Protein AF-K1ZZ82-F1 (afdb_monomer)

Solvent-accessible surface area (backbone atoms only — not comparable to full-atom values): 10322 Å² total; per-residue (Å²): 110,66,44,76,37,43,78,57,36,86,79,33,36,39,32,37,41,38,33,37,40,53,93,48,41,56,7,34,33,42,36,34,11,74,54,94,54,94,65,45,78,88,56,30,49,35,37,38,35,40,27,42,30,85,57,74,97,53,45,61,20,31,42,37,38,41,35,35,74,96,82,41,74,41,78,44,81,40,50,50,74,42,54,70,55,44,80,23,51,38,37,39,35,42,27,67,28,27,41,35,40,36,31,67,88,55,48,75,51,73,47,64,84,29,67,67,42,41,63,74,33,40,28,30,74,49,77,45,59,31,43,76,44,92,92,43,84,56,36,57,38,82,76,48,78,48,62,48,74,56,78,64,90,85,56,49,74,74,59,50,59,72,69,52,56,82,92,75,63,54,70,66,64,50,53,55,54,52,59,56,56,63,60,66,78,74,116

Sequence (187 aa):
PVAVLDERIDKTPYRLTLRFDPALTDGLEVMLSNQKVADMWKGSEVVLSLVRQSGGREAGSYVLTLTKDYYAYWVRTISAQDMARWDGTMLLDLAPDTLTITMPDVVTHRGTSFVGIAKEAAFHMVVQSLSDTKYGAARMALRQVDGEWIMPRMMSARERMVLIDSADFDAEDYLDLLGTGLSEDIQ

Secondary structure (DSSP, 8-state):
--EE--GGGGTSPEEEEEEE-GGG-SEEEEEEESS--S-GGGGEEEEEEEEE--SSTTTT-EEEEEEETTTEEEEEEE-HHHHTT--SEEEEEEETEEEEEEETTTEEEEEEEETTSSTT-EEEEEEEE--SSTT------EEEEEEEE---TT--HHHHHTTS-GGG--HHHHHHHHHHHHHHTT-

pLDDT: mean 88.93, std 13.07, range [40.41, 98.69]

Nearest PDB structures (foldseek):
  3ap7-assembly1_A  TM=6.367E-01  e=3.531E-03  Homo sapiens
  4bme-assembly2_B  TM=5.809E-01  e=2.266E-03  Homo sapiens
  2yxs-assembly1_A  TM=5.674E-01  e=2.266E-03  Homo sapiens
  3vko-assembly1_A  TM=5.461E-01  e=2.266E-03  Homo sapiens
  7bvf-assembly1_A  TM=2.149E-01  e=2.132E-01  Mycobacterium tuberculosis H37Rv

Radius of gyration: 19.49 Å; Cα contacts (8 Å, |Δi|>4): 393; chains: 1; bounding box: 38×30×69 Å

Foldseek 3Di:
DQDFFAPCLAPFWKKKKWFWDLVFFQKKKKFKFLDDDPPSVVGTLKIWMWHAACDDPLHRWIKIWIDGPPPFIDIDIWHNVQSVPFRRIWMWTQHAQKTWIDRPSTDIDMTGRSNLSDHRRDIDMDMDFDYPDDVDDTGIGIDDIHIATDDDPPQDPLRVLVRDPPVPRDPVVVVVSVVVVVVVVVD

Structure (mmCIF, N/CA/C/O backbone):
data_AF-K1ZZ82-F1
#
_entry.id   AF-K1ZZ82-F1
#
loop_
_atom_site.group_PDB
_atom_site.id
_atom_site.type_symbol
_atom_site.label_atom_id
_atom_site.label_alt_id
_atom_site.label_comp_id
_atom_site.label_asym_id
_atom_site.label_entity_id
_atom_site.label_seq_id
_atom_site.pdbx_PDB_ins_code
_atom_site.Cartn_x
_atom_site.Cartn_y
_atom_site.Cartn_z
_atom_site.occupancy
_atom_site.B_iso_or_equiv
_atom_site.auth_seq_id
_atom_site.auth_comp_id
_atom_site.auth_asym_id
_atom_site.auth_atom_id
_atom_site.pdbx_PDB_model_num
ATOM 1 N N . PRO A 1 1 ? -13.224 -9.532 1.951 1.00 89.75 1 PRO A N 1
ATOM 2 C CA . PRO A 1 1 ? -12.553 -8.214 2.067 1.00 89.75 1 PRO A CA 1
ATOM 3 C C . PRO A 1 1 ? -11.157 -8.460 2.644 1.00 89.75 1 PRO A C 1
ATOM 5 O O . PRO A 1 1 ? -10.994 -9.473 3.317 1.00 89.75 1 PRO A O 1
ATOM 8 N N . VAL A 1 2 ? -10.172 -7.616 2.343 1.00 95.75 2 VAL A N 1
ATOM 9 C CA . VAL A 1 2 ? -8.829 -7.697 2.948 1.00 95.75 2 VAL A CA 1
ATOM 10 C C . VAL A 1 2 ? -8.714 -6.861 4.222 1.00 95.75 2 VAL A C 1
ATOM 12 O O . VAL A 1 2 ? -7.843 -7.124 5.033 1.00 95.75 2 VAL A O 1
ATOM 15 N N . ALA A 1 3 ? -9.609 -5.887 4.403 1.00 96.69 3 ALA A N 1
ATOM 16 C CA . ALA A 1 3 ? -9.764 -5.121 5.632 1.00 96.69 3 ALA A CA 1
ATOM 17 C C . ALA A 1 3 ? -11.254 -4.864 5.873 1.00 96.69 3 ALA A C 1
ATOM 19 O O . ALA A 1 3 ? -11.992 -4.572 4.926 1.00 96.69 3 ALA A O 1
ATOM 20 N N . VAL A 1 4 ? -11.689 -4.974 7.123 1.00 96.50 4 VAL A N 1
ATOM 21 C CA . VAL A 1 4 ? -13.022 -4.565 7.577 1.00 96.50 4 VAL A CA 1
ATOM 22 C C . VAL A 1 4 ? -12.799 -3.625 8.748 1.00 96.50 4 VAL A C 1
ATOM 24 O O . VAL A 1 4 ? -12.235 -4.030 9.760 1.00 96.50 4 VAL A O 1
ATOM 27 N N . LEU A 1 5 ? -13.161 -2.361 8.562 1.00 96.00 5 LEU A N 1
ATOM 28 C CA . LEU A 1 5 ? -12.933 -1.307 9.537 1.00 96.00 5 LEU A CA 1
ATOM 29 C C . LEU A 1 5 ? -14.188 -1.130 10.390 1.00 96.00 5 LEU A C 1
ATOM 31 O O . LEU A 1 5 ? -15.297 -1.050 9.866 1.00 96.00 5 LEU A O 1
ATOM 35 N N . ASP A 1 6 ? -14.011 -1.027 11.698 1.00 94.25 6 ASP A N 1
ATOM 36 C CA . ASP A 1 6 ? -15.065 -0.730 12.669 1.00 94.25 6 ASP A CA 1
ATOM 37 C C . ASP A 1 6 ? -14.666 0.495 13.508 1.00 94.25 6 ASP A C 1
ATOM 39 O O . ASP A 1 6 ? -13.738 1.222 13.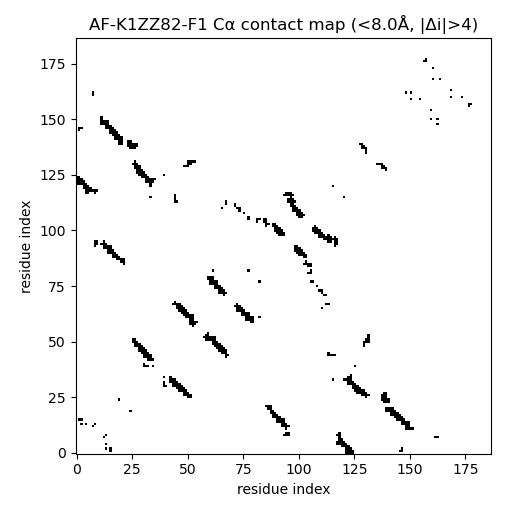143 1.00 94.25 6 ASP A O 1
ATOM 43 N N . GLU A 1 7 ? -15.359 0.756 14.619 1.00 92.75 7 GLU A N 1
ATOM 44 C CA . GLU A 1 7 ? -15.053 1.876 15.521 1.00 92.75 7 GLU A CA 1
ATOM 45 C C . GLU A 1 7 ? -13.601 1.931 16.031 1.00 92.75 7 GLU A C 1
ATOM 47 O O . GLU A 1 7 ? -13.153 2.992 16.477 1.00 92.75 7 GLU A O 1
ATOM 52 N N . ARG A 1 8 ? -12.827 0.838 15.957 1.00 92.00 8 ARG A N 1
ATOM 53 C CA . ARG A 1 8 ? -11.412 0.830 16.361 1.00 92.00 8 ARG A CA 1
ATOM 54 C C . ARG A 1 8 ? -10.564 1.767 15.503 1.00 92.00 8 ARG A C 1
ATOM 56 O O . ARG A 1 8 ? -9.580 2.308 16.016 1.00 92.00 8 ARG A O 1
ATOM 63 N N . ILE A 1 9 ? -10.974 2.035 14.258 1.00 94.56 9 ILE A N 1
ATOM 64 C CA . ILE A 1 9 ? -10.250 2.912 13.323 1.00 94.56 9 ILE A CA 1
ATOM 65 C C . ILE A 1 9 ? -10.064 4.335 13.855 1.00 94.56 9 ILE A C 1
ATOM 67 O O . ILE A 1 9 ? -9.051 4.970 13.572 1.00 94.56 9 ILE A O 1
ATOM 71 N N . ASP A 1 10 ? -10.990 4.820 14.685 1.00 91.44 10 ASP A N 1
ATOM 72 C CA . ASP A 1 10 ? -10.916 6.161 15.274 1.00 91.44 10 ASP A CA 1
ATOM 73 C C . ASP A 1 10 ? -9.788 6.286 16.313 1.00 91.44 10 ASP A C 1
ATOM 75 O O . ASP A 1 10 ? -9.372 7.391 16.664 1.00 91.44 10 ASP A O 1
ATOM 79 N N . LYS A 1 11 ? -9.282 5.155 16.820 1.00 90.38 11 LYS A N 1
ATOM 80 C CA . LYS A 1 11 ? -8.261 5.098 17.876 1.00 90.38 11 LYS A CA 1
ATOM 81 C C . LYS A 1 11 ? -6.937 4.536 17.392 1.00 90.38 11 LYS A C 1
ATOM 83 O O . LYS A 1 11 ? -5.889 4.931 17.903 1.00 90.38 11 LYS A O 1
ATOM 88 N N . THR A 1 12 ? -6.972 3.590 16.461 1.00 93.00 12 THR A N 1
ATOM 89 C CA . THR A 1 12 ? -5.770 2.926 15.976 1.00 93.00 12 THR A CA 1
ATOM 90 C C . THR A 1 12 ? -5.871 2.582 14.493 1.00 93.00 12 THR A C 1
ATOM 92 O O . THR A 1 12 ? -6.954 2.236 14.023 1.00 93.00 12 THR A O 1
ATOM 95 N N . PRO A 1 13 ? -4.767 2.654 13.732 1.00 96.06 13 PRO A N 1
ATOM 96 C CA . PRO A 1 13 ? -4.786 2.247 12.339 1.00 96.06 13 PRO A CA 1
ATOM 97 C C . PRO A 1 13 ? -5.009 0.739 12.173 1.00 96.06 13 PRO A C 1
ATOM 99 O O . PRO A 1 13 ? -4.552 -0.074 12.984 1.00 96.06 13 PRO A O 1
ATOM 102 N N . TYR A 1 14 ? -5.626 0.373 11.054 1.00 97.31 14 TYR A N 1
ATOM 103 C CA . TYR A 1 14 ? -5.595 -0.988 10.527 1.00 97.31 14 TYR A CA 1
ATOM 104 C C . TYR A 1 14 ? -4.417 -1.121 9.563 1.00 97.31 14 TYR A C 1
ATOM 106 O O . TYR A 1 14 ? -4.287 -0.330 8.628 1.00 97.31 14 TYR A O 1
ATOM 114 N N . ARG A 1 15 ? -3.554 -2.112 9.765 1.00 98.38 15 ARG A N 1
ATOM 115 C CA . ARG A 1 15 ? -2.382 -2.364 8.929 1.00 98.38 15 ARG A CA 1
ATOM 116 C C . ARG A 1 15 ? -2.65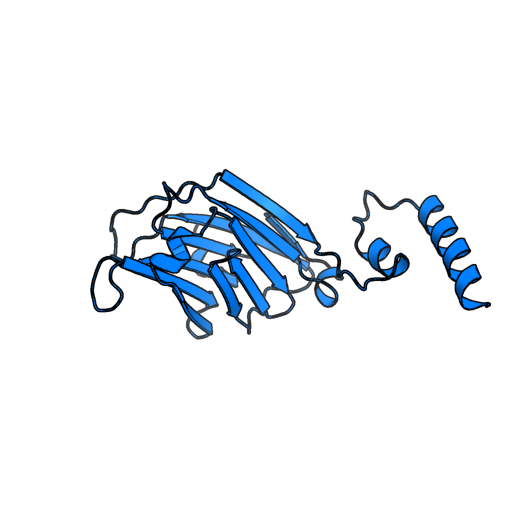8 -3.483 7.944 1.00 98.38 15 ARG A C 1
ATOM 118 O O . ARG A 1 15 ? -2.960 -4.601 8.344 1.00 98.38 15 ARG A O 1
ATOM 125 N N . LEU A 1 16 ? -2.452 -3.199 6.664 1.00 98.50 16 LEU A N 1
ATOM 126 C CA . LEU A 1 16 ? -2.258 -4.220 5.641 1.00 98.50 16 LEU A CA 1
ATOM 127 C C . LEU A 1 16 ? -0.760 -4.418 5.409 1.00 98.50 16 LEU A C 1
ATOM 129 O O . LEU A 1 16 ? -0.050 -3.475 5.062 1.00 98.50 16 LEU A O 1
ATOM 133 N N . THR A 1 17 ? -0.283 -5.646 5.567 1.00 98.69 17 THR A N 1
ATOM 134 C CA . THR A 1 17 ? 1.098 -6.031 5.265 1.00 98.69 17 THR A CA 1
ATOM 135 C C . THR A 1 17 ? 1.114 -6.794 3.949 1.00 98.69 17 THR A C 1
ATOM 137 O O . THR A 1 17 ? 0.568 -7.891 3.860 1.00 98.69 17 THR A O 1
ATOM 140 N N . LEU A 1 18 ? 1.753 -6.237 2.920 1.00 98.69 18 LEU A N 1
ATOM 141 C CA . LEU A 1 18 ? 2.032 -6.953 1.675 1.00 98.69 18 LEU A CA 1
ATOM 142 C C . LEU A 1 18 ? 3.499 -7.365 1.641 1.00 98.69 18 LEU A C 1
ATOM 144 O O . LEU A 1 18 ? 4.387 -6.559 1.929 1.00 98.69 18 LEU A O 1
ATOM 148 N N . ARG A 1 19 ? 3.754 -8.608 1.235 1.00 98.62 19 ARG A N 1
ATOM 149 C CA . ARG A 1 19 ? 5.110 -9.119 1.009 1.00 98.62 19 ARG A CA 1
ATOM 150 C C . ARG A 1 19 ? 5.289 -9.485 -0.451 1.00 98.62 19 ARG A C 1
ATOM 152 O O . ARG A 1 19 ? 4.598 -10.368 -0.962 1.00 98.62 19 ARG A O 1
ATOM 159 N N . PHE A 1 20 ? 6.237 -8.834 -1.100 1.00 98.56 20 PHE A N 1
ATOM 160 C CA . PHE A 1 20 ? 6.648 -9.088 -2.472 1.00 98.56 20 PHE A CA 1
ATOM 161 C C . PHE A 1 20 ? 8.000 -9.798 -2.508 1.00 98.56 20 PHE A C 1
ATOM 163 O O . PHE A 1 20 ? 8.754 -9.790 -1.540 1.00 98.56 20 PHE A O 1
ATOM 170 N N . ASP A 1 21 ? 8.319 -10.407 -3.642 1.00 98.25 21 ASP A N 1
ATOM 171 C CA . ASP A 1 21 ? 9.684 -10.812 -3.959 1.00 98.25 21 ASP A CA 1
ATOM 172 C C . ASP A 1 21 ? 10.409 -9.629 -4.627 1.00 98.25 21 ASP A C 1
ATOM 174 O O . ASP A 1 21 ? 10.070 -9.283 -5.770 1.00 98.25 21 ASP A O 1
ATOM 178 N N . PRO A 1 22 ? 11.382 -8.988 -3.953 1.00 96.81 22 PRO A N 1
ATOM 179 C CA . PRO A 1 22 ? 12.045 -7.799 -4.481 1.00 96.81 22 PRO A CA 1
ATOM 180 C C . PRO A 1 22 ? 12.883 -8.097 -5.733 1.00 96.81 22 PRO A C 1
ATOM 182 O O . PRO A 1 22 ? 13.094 -7.207 -6.553 1.00 96.81 22 PRO A O 1
ATOM 185 N N . ALA A 1 23 ? 13.325 -9.344 -5.944 1.00 96.19 23 ALA A N 1
ATOM 186 C CA . ALA A 1 23 ? 14.086 -9.722 -7.137 1.00 96.19 23 ALA A CA 1
ATOM 187 C C . ALA A 1 23 ? 13.197 -9.892 -8.383 1.00 96.19 23 ALA A C 1
ATOM 189 O O . ALA A 1 23 ? 13.686 -9.838 -9.516 1.00 96.19 23 ALA A O 1
ATOM 190 N N . LEU A 1 24 ? 11.892 -10.099 -8.183 1.00 96.62 24 LEU A N 1
ATOM 191 C CA . LEU A 1 24 ? 10.906 -10.352 -9.237 1.00 96.62 24 LEU A CA 1
ATOM 192 C C . LEU A 1 24 ? 9.856 -9.239 -9.359 1.00 96.62 24 LEU A C 1
ATOM 194 O O . LEU A 1 24 ? 8.853 -9.430 -10.047 1.00 96.62 24 LEU A O 1
ATOM 198 N N . THR A 1 25 ? 10.084 -8.092 -8.717 1.00 96.69 25 THR A N 1
ATOM 199 C CA . THR A 1 25 ? 9.144 -6.968 -8.707 1.00 96.69 25 THR A CA 1
ATOM 200 C C . THR A 1 25 ? 9.838 -5.686 -9.157 1.00 96.69 25 THR A C 1
ATOM 202 O O . THR A 1 25 ? 10.697 -5.163 -8.456 1.00 96.69 25 THR A O 1
ATOM 205 N N . ASP A 1 26 ? 9.477 -5.187 -10.340 1.00 93.88 26 ASP A N 1
ATOM 206 C CA . ASP A 1 26 ? 9.992 -3.928 -10.907 1.00 93.88 26 ASP A CA 1
ATOM 207 C C . ASP A 1 26 ? 8.919 -2.832 -11.012 1.00 93.88 26 ASP A C 1
ATOM 209 O O . ASP A 1 26 ? 9.249 -1.644 -11.067 1.00 93.88 26 ASP A O 1
ATOM 213 N N . GLY A 1 27 ? 7.646 -3.209 -10.927 1.00 96.38 27 GLY A N 1
ATOM 214 C CA . GLY A 1 27 ? 6.575 -2.267 -10.675 1.00 96.38 27 GLY A CA 1
ATOM 215 C C . GLY A 1 27 ? 5.265 -2.940 -10.295 1.00 96.38 27 GLY A C 1
ATOM 216 O O . GLY A 1 27 ? 4.949 -4.050 -10.733 1.00 96.38 27 GLY A O 1
ATOM 217 N N . LEU A 1 28 ? 4.507 -2.260 -9.445 1.00 97.69 28 LEU A N 1
ATOM 218 C CA . LEU A 1 28 ? 3.259 -2.750 -8.879 1.00 97.69 28 LEU A CA 1
ATOM 219 C C . LEU A 1 28 ? 2.245 -1.624 -8.719 1.00 97.69 28 LEU A C 1
ATOM 221 O O . LEU A 1 28 ? 2.596 -0.449 -8.586 1.00 97.69 28 LEU A O 1
ATOM 225 N N . GLU A 1 29 ? 0.986 -2.027 -8.663 1.00 97.38 29 GLU A N 1
ATOM 226 C CA . GLU A 1 29 ? -0.145 -1.192 -8.308 1.00 97.38 29 GLU A CA 1
ATOM 227 C C . GLU A 1 29 ? -1.072 -1.960 -7.367 1.00 97.38 29 GLU A C 1
ATOM 229 O O . GLU A 1 29 ? -1.418 -3.116 -7.617 1.00 97.38 29 GLU A O 1
ATOM 234 N N . VAL A 1 30 ? -1.454 -1.311 -6.273 1.00 97.50 30 VAL A N 1
ATOM 235 C CA . VAL A 1 30 ? -2.411 -1.803 -5.287 1.00 97.50 30 VAL A CA 1
ATOM 236 C C . VAL A 1 30 ? -3.609 -0.869 -5.305 1.00 97.50 30 VAL A C 1
ATOM 238 O O . VAL A 1 30 ? -3.466 0.334 -5.103 1.00 97.50 30 VAL A O 1
ATOM 241 N N . MET A 1 31 ? -4.796 -1.424 -5.506 1.00 96.69 31 MET A N 1
ATOM 242 C CA . MET A 1 31 ? -6.051 -0.681 -5.430 1.00 96.69 31 MET A CA 1
ATOM 243 C C . MET A 1 31 ? -6.879 -1.212 -4.277 1.00 96.69 31 MET A C 1
ATOM 245 O O . MET A 1 31 ? -7.081 -2.424 -4.188 1.00 96.69 31 MET A O 1
ATOM 249 N N . LEU A 1 32 ? -7.405 -0.317 -3.444 1.00 96.62 32 LEU A N 1
ATOM 250 C CA . LEU A 1 32 ? -8.419 -0.642 -2.446 1.00 96.62 32 LEU A CA 1
ATOM 251 C C . LEU A 1 32 ? -9.740 0.009 -2.842 1.00 96.62 32 LEU A C 1
ATOM 253 O O . LEU A 1 32 ? -9.803 1.210 -3.106 1.00 96.62 32 LEU A O 1
ATOM 257 N N . SER A 1 33 ? -10.806 -0.784 -2.861 1.00 94.88 33 SER A N 1
ATOM 258 C CA . SER A 1 33 ? -12.166 -0.307 -3.117 1.00 94.88 33 SER A CA 1
ATOM 259 C C . SER A 1 33 ? -13.129 -0.876 -2.086 1.00 94.88 33 SER A C 1
ATOM 261 O O . SER A 1 33 ? -12.977 -2.015 -1.646 1.00 94.88 33 SER A O 1
ATOM 263 N N . ASN A 1 34 ? -14.145 -0.095 -1.737 1.00 93.62 34 ASN A N 1
ATOM 264 C CA . ASN A 1 34 ? -15.287 -0.542 -0.942 1.00 93.62 34 ASN A CA 1
ATOM 265 C C . ASN A 1 34 ? -16.254 -1.446 -1.733 1.00 93.62 34 ASN A C 1
ATOM 267 O O . ASN A 1 34 ? -17.167 -2.036 -1.158 1.00 93.62 34 ASN A O 1
ATOM 271 N N . GLN A 1 35 ? -16.055 -1.587 -3.047 1.00 91.56 35 GLN A N 1
ATOM 272 C CA . GLN A 1 35 ? -16.878 -2.413 -3.918 1.00 91.56 35 GLN A CA 1
ATOM 273 C C . GLN A 1 35 ? -16.045 -3.489 -4.611 1.00 91.56 35 GLN A C 1
ATOM 275 O O . GLN A 1 35 ? -14.993 -3.239 -5.198 1.00 91.56 35 GLN A O 1
ATOM 280 N N . LYS A 1 36 ? -16.562 -4.720 -4.607 1.00 90.88 36 LYS A N 1
ATOM 281 C CA . LYS A 1 36 ? -16.002 -5.817 -5.398 1.00 90.88 36 LYS A CA 1
ATOM 282 C C . LYS A 1 36 ? -16.599 -5.802 -6.804 1.00 90.88 36 LYS A C 1
ATOM 284 O O . LYS A 1 36 ? -17.553 -6.525 -7.089 1.00 90.88 36 LYS A O 1
ATOM 289 N N . VAL A 1 37 ? -16.032 -4.981 -7.676 1.00 89.44 37 VAL A N 1
ATOM 290 C CA . VAL A 1 37 ? -16.422 -4.874 -9.091 1.00 89.44 37 VAL A CA 1
ATOM 291 C C . VAL A 1 37 ? -15.302 -5.359 -10.008 1.00 89.44 37 VAL A C 1
ATOM 293 O O . VAL A 1 37 ? -14.162 -5.498 -9.582 1.00 89.44 37 VAL A O 1
ATOM 296 N N . ALA A 1 38 ? -15.624 -5.649 -11.271 1.00 86.06 38 ALA A N 1
ATOM 297 C CA . ALA A 1 38 ? -14.625 -6.105 -12.241 1.00 86.06 38 ALA A CA 1
ATOM 298 C C . ALA A 1 38 ? -13.585 -5.017 -12.575 1.00 86.06 38 ALA A C 1
ATOM 300 O O . ALA A 1 38 ? -12.412 -5.323 -12.754 1.00 86.06 38 ALA A O 1
ATOM 301 N N . ASP A 1 39 ? -14.022 -3.756 -12.640 1.00 86.56 39 ASP A N 1
ATOM 302 C CA . ASP A 1 39 ? -13.175 -2.583 -12.867 1.00 86.56 39 ASP A CA 1
ATOM 303 C C . ASP A 1 39 ? -13.039 -1.803 -11.553 1.00 86.56 39 ASP A C 1
ATOM 305 O O . ASP A 1 39 ? -13.820 -0.892 -11.271 1.00 86.56 39 ASP A O 1
ATOM 309 N N . MET A 1 40 ? -12.084 -2.210 -10.712 1.00 86.19 40 MET A N 1
ATOM 310 C CA . MET A 1 40 ? -11.860 -1.580 -9.405 1.00 86.19 40 MET A CA 1
ATOM 311 C C . MET A 1 40 ? -11.226 -0.189 -9.500 1.00 86.19 40 MET A C 1
ATOM 313 O O . MET A 1 40 ? -11.249 0.530 -8.507 1.00 86.19 40 MET A O 1
ATOM 317 N N . TRP A 1 41 ? -10.737 0.232 -10.673 1.00 85.44 41 TRP A N 1
ATOM 318 C CA . TRP A 1 41 ? -10.173 1.571 -10.865 1.00 85.44 41 TRP A CA 1
ATOM 319 C C . TRP A 1 41 ? -11.224 2.670 -10.693 1.00 85.44 41 TRP A C 1
ATOM 321 O O . TRP A 1 41 ? -10.985 3.690 -10.058 1.00 85.44 41 TRP A O 1
ATOM 331 N N . LYS A 1 42 ? -12.430 2.468 -11.237 1.00 80.69 42 LYS A N 1
ATOM 332 C CA . LYS A 1 42 ? -13.499 3.486 -11.207 1.00 80.69 42 LYS A CA 1
ATOM 333 C C . LYS A 1 42 ? -14.136 3.699 -9.834 1.00 80.69 42 LYS A C 1
ATOM 335 O O . LYS A 1 42 ? -14.902 4.643 -9.679 1.00 80.69 42 LYS A O 1
ATOM 340 N N . GLY A 1 43 ? -13.855 2.823 -8.876 1.00 79.75 43 GLY A N 1
ATOM 341 C CA . GLY A 1 43 ? -14.383 2.891 -7.513 1.00 79.75 43 GLY A CA 1
ATOM 342 C C . GLY A 1 43 ? -13.303 2.721 -6.452 1.00 79.75 43 GLY A C 1
ATOM 343 O O . GLY A 1 43 ? -13.620 2.356 -5.321 1.00 79.75 43 GLY A O 1
ATOM 344 N N . SER A 1 44 ? -12.028 2.886 -6.809 1.00 90.25 44 SER A N 1
ATOM 345 C CA . SER A 1 44 ? -10.936 2.780 -5.849 1.00 90.25 44 SER A CA 1
ATOM 346 C C . SER A 1 44 ? -10.928 4.004 -4.943 1.00 90.25 44 SER A C 1
ATOM 348 O O . SER A 1 44 ? -10.810 5.131 -5.417 1.00 90.25 44 SER A O 1
ATOM 350 N N . GLU A 1 45 ? -10.979 3.766 -3.641 1.00 93.25 45 GLU A N 1
ATOM 351 C CA . GLU A 1 45 ? -10.761 4.799 -2.626 1.00 93.25 45 GLU A CA 1
ATOM 352 C C . GLU A 1 45 ? -9.269 5.098 -2.467 1.00 93.25 45 GLU A C 1
ATOM 354 O O . GLU A 1 45 ? -8.874 6.204 -2.107 1.00 93.25 45 GLU A O 1
ATOM 359 N N . VAL A 1 46 ? -8.435 4.091 -2.734 1.00 95.06 46 VAL A N 1
ATOM 360 C CA . VAL A 1 46 ? -6.981 4.169 -2.656 1.00 95.06 46 VAL A CA 1
ATOM 361 C C . VAL A 1 46 ? -6.396 3.507 -3.888 1.00 95.06 46 VAL A C 1
ATOM 363 O O . VAL A 1 46 ? -6.685 2.343 -4.166 1.00 95.06 46 VAL A O 1
ATOM 366 N N . VAL A 1 47 ? -5.502 4.218 -4.562 1.00 95.81 47 VAL A N 1
ATOM 367 C CA . VAL A 1 47 ? -4.553 3.637 -5.505 1.00 95.81 47 VAL A CA 1
ATOM 368 C C . VAL A 1 47 ? -3.151 3.940 -5.005 1.00 95.81 47 VAL A C 1
ATOM 370 O O . VAL A 1 47 ? -2.802 5.086 -4.727 1.00 95.81 47 VAL A O 1
ATOM 373 N N . LEU A 1 48 ? -2.343 2.900 -4.893 1.00 97.19 48 LEU A N 1
ATOM 374 C CA . LEU A 1 48 ? -0.916 2.986 -4.660 1.00 97.19 48 LEU A CA 1
ATOM 375 C C . LEU A 1 48 ? -0.204 2.410 -5.870 1.00 97.19 48 LEU A C 1
ATOM 377 O O . LEU A 1 48 ? -0.544 1.317 -6.307 1.00 97.19 48 LEU A O 1
ATOM 381 N N . SER A 1 49 ? 0.835 3.076 -6.353 1.00 97.50 49 SER A N 1
ATOM 382 C CA . SER A 1 49 ? 1.75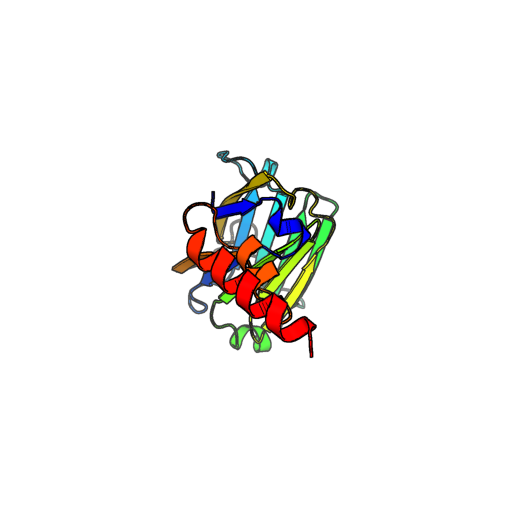7 2.481 -7.314 1.00 97.50 49 SER A CA 1
ATOM 383 C C . SER A 1 49 ? 3.204 2.705 -6.918 1.00 97.50 49 SER A C 1
ATOM 385 O O . SER A 1 49 ? 3.557 3.723 -6.328 1.00 97.50 49 SER A O 1
ATOM 387 N N . LEU A 1 50 ? 4.048 1.730 -7.231 1.00 98.00 50 LEU A N 1
ATOM 388 C CA . LEU A 1 50 ? 5.496 1.807 -7.090 1.00 98.00 50 LEU A CA 1
ATOM 389 C C . LEU A 1 50 ? 6.088 1.310 -8.401 1.00 98.00 50 LEU A C 1
ATOM 391 O O . LEU A 1 50 ? 5.924 0.141 -8.732 1.00 98.00 50 LEU A O 1
ATOM 395 N N . VAL A 1 51 ? 6.750 2.186 -9.153 1.00 97.38 51 VAL A N 1
ATOM 396 C CA . VAL A 1 51 ? 7.204 1.861 -10.513 1.00 97.38 51 VAL A CA 1
ATOM 397 C C . VAL A 1 51 ? 8.640 2.309 -10.733 1.00 97.38 51 VAL A C 1
ATOM 399 O O . VAL A 1 51 ? 8.969 3.484 -10.528 1.00 97.38 51 VAL A O 1
ATOM 402 N N . ARG A 1 52 ? 9.493 1.391 -11.197 1.00 96.56 52 ARG A N 1
ATOM 403 C CA . ARG A 1 52 ? 10.851 1.714 -11.638 1.00 96.56 52 ARG A CA 1
ATOM 404 C C . ARG A 1 52 ? 10.822 2.521 -12.933 1.00 96.56 52 ARG A C 1
ATOM 406 O O . ARG A 1 52 ? 10.245 2.091 -13.923 1.00 96.56 52 ARG A O 1
ATOM 413 N N . GLN A 1 53 ? 11.501 3.658 -12.946 1.00 96.19 53 GLN A N 1
ATOM 414 C CA . GLN A 1 53 ? 11.616 4.509 -14.123 1.00 96.19 53 GLN A CA 1
ATOM 415 C C . GLN A 1 53 ? 12.713 3.982 -15.054 1.00 96.19 53 GLN A C 1
ATOM 417 O O . GLN A 1 53 ? 13.849 3.751 -14.634 1.00 96.19 53 GLN A O 1
ATOM 422 N N . SER A 1 54 ? 12.390 3.803 -16.328 1.00 93.38 54 SER A N 1
ATOM 423 C CA . SER A 1 54 ? 13.298 3.295 -17.360 1.00 93.38 54 SER A CA 1
ATOM 424 C C . SER A 1 54 ? 14.079 4.401 -18.074 1.00 93.38 54 SER A C 1
ATOM 426 O O . SER A 1 54 ? 15.130 4.127 -18.653 1.00 93.38 54 SER A O 1
ATOM 428 N N . GLY A 1 55 ? 13.612 5.653 -18.015 1.00 90.81 55 GLY A N 1
ATOM 429 C CA . GLY A 1 55 ? 14.191 6.765 -18.770 1.00 90.81 55 GLY A CA 1
ATOM 430 C C . GLY A 1 55 ? 14.082 8.130 -18.090 1.00 90.81 55 GLY A C 1
ATOM 431 O O . GLY A 1 55 ? 13.465 8.297 -17.041 1.00 90.81 55 GLY A O 1
ATOM 432 N N . GLY A 1 56 ? 14.707 9.130 -18.714 1.00 91.19 56 GLY A N 1
ATOM 433 C CA . GLY A 1 56 ? 14.727 10.507 -18.221 1.00 91.19 56 GLY A CA 1
ATOM 434 C C . GLY A 1 56 ? 15.685 10.726 -17.046 1.00 91.19 56 GLY A C 1
ATOM 435 O O . GLY A 1 56 ? 16.585 9.930 -16.790 1.00 91.19 56 GLY A O 1
ATOM 436 N N . ARG A 1 57 ? 15.502 11.846 -16.337 1.00 89.56 57 ARG A N 1
ATOM 437 C CA . ARG A 1 57 ? 16.359 12.253 -15.209 1.00 89.56 57 ARG A CA 1
ATOM 438 C C . ARG A 1 57 ? 16.290 11.286 -14.021 1.00 89.56 57 ARG A C 1
ATOM 440 O O . ARG A 1 57 ? 17.251 11.198 -13.269 1.00 89.56 57 ARG A O 1
ATOM 447 N N . GLU A 1 58 ? 15.180 10.565 -13.892 1.00 90.81 58 GLU A N 1
ATOM 448 C CA . GLU A 1 58 ? 14.925 9.614 -12.807 1.00 90.81 58 GLU A CA 1
ATOM 449 C C . GLU A 1 58 ? 15.189 8.159 -13.215 1.00 90.81 58 GLU A C 1
ATOM 451 O O . GLU A 1 58 ? 14.803 7.246 -12.492 1.00 90.81 58 GLU A O 1
ATOM 456 N N . ALA A 1 59 ? 15.831 7.915 -14.364 1.00 93.94 59 ALA A N 1
ATOM 457 C CA . ALA A 1 59 ? 16.114 6.563 -14.834 1.00 93.94 59 ALA A CA 1
ATOM 458 C C . ALA A 1 59 ? 16.823 5.725 -13.752 1.00 93.94 59 ALA A C 1
ATOM 460 O O . ALA A 1 59 ? 17.858 6.110 -13.209 1.00 93.94 59 ALA A O 1
ATOM 461 N N . GLY A 1 60 ? 16.257 4.559 -13.448 1.00 93.44 60 GLY A N 1
ATOM 462 C CA . GLY A 1 60 ? 16.718 3.648 -12.406 1.00 93.44 60 GLY A CA 1
ATOM 463 C C . GLY A 1 60 ? 16.093 3.878 -11.027 1.00 93.44 60 GLY A C 1
ATOM 464 O O . GLY A 1 60 ? 16.071 2.926 -10.245 1.00 93.44 60 GLY A O 1
ATOM 465 N N . SER A 1 61 ? 15.561 5.071 -10.742 1.00 96.81 61 SER A N 1
ATOM 466 C CA . SER A 1 61 ? 14.799 5.368 -9.523 1.00 96.81 61 SER A CA 1
ATOM 467 C C . SER A 1 61 ? 13.421 4.704 -9.554 1.00 96.81 61 SER A C 1
ATOM 469 O O . SER A 1 61 ? 12.923 4.296 -10.603 1.00 96.81 61 SER A O 1
ATOM 471 N N . TYR A 1 62 ? 12.784 4.625 -8.392 1.00 97.62 62 TYR A N 1
ATOM 472 C CA . TYR A 1 62 ? 11.397 4.202 -8.247 1.00 97.62 62 TYR A CA 1
ATOM 473 C C . TYR A 1 62 ? 10.530 5.399 -7.885 1.00 97.62 62 TYR A C 1
ATOM 475 O O . TYR A 1 62 ? 10.945 6.268 -7.120 1.00 97.62 62 TYR A O 1
ATOM 483 N N . VAL A 1 63 ? 9.318 5.444 -8.420 1.00 97.62 63 VAL A N 1
ATOM 484 C CA . VAL A 1 63 ? 8.324 6.459 -8.070 1.00 97.62 63 VAL A CA 1
ATOM 485 C C . VAL A 1 63 ? 7.205 5.764 -7.315 1.00 97.62 63 VAL A C 1
ATOM 487 O O . VAL A 1 63 ? 6.502 4.930 -7.883 1.00 97.62 63 VAL A O 1
ATOM 490 N N . LEU A 1 64 ? 7.089 6.091 -6.029 1.00 98.00 64 LEU A N 1
ATOM 491 C CA . LEU A 1 64 ? 5.966 5.722 -5.180 1.00 98.00 64 LEU A CA 1
ATOM 492 C C . LEU A 1 64 ? 4.904 6.811 -5.285 1.00 98.00 64 LEU A C 1
ATOM 494 O O . LEU A 1 64 ? 5.194 7.991 -5.082 1.00 98.00 64 LEU A O 1
ATOM 498 N N . THR A 1 65 ? 3.678 6.400 -5.549 1.00 97.31 65 THR A N 1
ATOM 499 C CA . THR A 1 65 ? 2.548 7.284 -5.775 1.00 97.31 65 THR A CA 1
ATOM 500 C C . THR A 1 65 ? 1.362 6.804 -4.969 1.00 97.31 65 THR A C 1
ATOM 502 O O . THR A 1 65 ? 1.029 5.622 -5.009 1.00 97.31 65 THR A O 1
ATOM 505 N N . LEU A 1 66 ? 0.705 7.731 -4.283 1.00 97.06 66 LEU A N 1
ATOM 506 C CA . LEU A 1 66 ? -0.594 7.539 -3.653 1.00 97.06 66 LEU A CA 1
ATOM 507 C C . LEU A 1 66 ? -1.597 8.421 -4.364 1.00 97.06 66 LEU A C 1
ATOM 509 O O . LEU A 1 66 ? -1.321 9.589 -4.636 1.00 97.06 66 LEU A O 1
ATOM 513 N N . THR A 1 67 ? -2.751 7.868 -4.686 1.00 94.62 67 THR A N 1
ATOM 514 C CA . THR A 1 67 ? -3.782 8.567 -5.434 1.00 94.62 67 THR A CA 1
ATOM 515 C C . THR A 1 67 ? -5.144 8.255 -4.850 1.00 94.62 67 THR A C 1
ATOM 517 O O . THR A 1 67 ? -5.463 7.107 -4.539 1.00 94.62 67 THR A O 1
ATOM 520 N N . LYS A 1 68 ? -5.946 9.304 -4.729 1.00 88.06 68 LYS A N 1
ATOM 521 C CA . LYS A 1 68 ? -7.390 9.233 -4.581 1.00 88.06 68 LYS A CA 1
ATOM 522 C C . LYS A 1 68 ? -8.000 10.248 -5.532 1.00 88.06 68 LYS A C 1
ATOM 524 O O . LYS A 1 68 ? -7.757 11.451 -5.412 1.00 88.06 68 LYS A O 1
ATOM 529 N N . ASP A 1 69 ? -8.794 9.749 -6.469 1.00 79.50 69 ASP A N 1
ATOM 530 C CA . ASP A 1 69 ? -9.372 10.541 -7.553 1.00 79.50 69 ASP A CA 1
ATOM 531 C C . ASP A 1 69 ? -8.310 11.347 -8.336 1.00 79.50 69 ASP A C 1
ATOM 533 O O . ASP A 1 69 ? -7.111 11.083 -8.277 1.00 79.50 69 ASP A O 1
ATOM 537 N N . TYR A 1 70 ? -8.745 12.341 -9.112 1.00 71.62 70 TYR A N 1
ATOM 538 C CA . TYR A 1 70 ? -7.851 13.160 -9.939 1.00 71.62 70 TYR A CA 1
ATOM 539 C C . TYR A 1 70 ? -7.042 14.204 -9.143 1.00 71.62 70 TYR A C 1
ATOM 541 O O . TYR A 1 70 ? -6.019 14.691 -9.618 1.00 71.62 70 TYR A O 1
ATOM 549 N N . TYR A 1 71 ? -7.508 14.593 -7.951 1.00 75.25 71 TYR A N 1
ATOM 550 C CA . TYR A 1 71 ? -6.995 15.774 -7.240 1.00 75.25 71 TYR A CA 1
ATOM 551 C C . TYR A 1 71 ? -6.114 15.457 -6.033 1.00 75.25 71 TYR A C 1
ATOM 553 O O . TYR A 1 71 ? -5.351 16.321 -5.6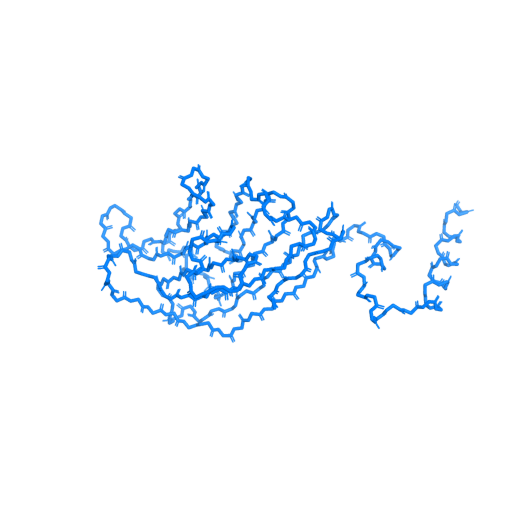00 1.00 75.25 71 TYR A O 1
ATOM 561 N N . ALA A 1 72 ? -6.217 14.253 -5.474 1.00 86.81 72 ALA A N 1
ATOM 562 C CA . ALA A 1 72 ? -5.472 13.865 -4.289 1.00 86.81 72 ALA A CA 1
ATOM 563 C C . ALA A 1 72 ? -4.332 12.935 -4.716 1.00 86.81 72 ALA A C 1
ATOM 565 O O . ALA A 1 72 ? -4.547 11.770 -5.043 1.00 86.81 72 ALA A O 1
ATOM 566 N N . TYR A 1 73 ? -3.122 13.487 -4.778 1.00 93.38 73 TYR A N 1
ATOM 567 C CA . TYR A 1 73 ? -1.965 12.827 -5.371 1.00 93.38 73 TYR A CA 1
ATOM 568 C C . TYR A 1 73 ? -0.704 13.142 -4.565 1.00 93.38 73 TYR A C 1
ATOM 570 O O . TYR A 1 73 ? -0.328 14.307 -4.418 1.00 93.38 73 TYR A O 1
ATOM 578 N N . TRP A 1 74 ? -0.041 12.110 -4.046 1.00 96.62 74 TRP A N 1
ATOM 579 C CA . TRP A 1 74 ? 1.204 12.228 -3.286 1.00 96.62 74 TRP A CA 1
ATOM 580 C C . TRP A 1 74 ? 2.273 11.384 -3.955 1.00 96.62 74 TRP A C 1
ATOM 582 O O . TRP A 1 74 ? 2.037 10.221 -4.271 1.00 96.62 74 TRP A O 1
ATOM 592 N N . VAL A 1 75 ? 3.445 11.975 -4.177 1.00 96.44 75 VAL A N 1
ATOM 593 C CA . VAL A 1 75 ? 4.548 11.318 -4.877 1.00 96.44 75 VAL A CA 1
ATOM 594 C C . VAL A 1 75 ? 5.801 11.359 -4.041 1.00 96.44 75 VAL A C 1
ATOM 596 O O . VAL A 1 75 ? 6.152 12.382 -3.444 1.00 96.44 75 VAL A O 1
ATOM 599 N N . ARG A 1 76 ? 6.536 10.256 -4.090 1.00 97.19 76 ARG A N 1
ATOM 600 C CA . ARG A 1 76 ? 7.878 10.155 -3.558 1.00 97.19 76 ARG A CA 1
ATOM 601 C C . ARG A 1 76 ? 8.772 9.386 -4.518 1.00 97.19 76 ARG A C 1
ATOM 603 O O . ARG A 1 76 ? 8.553 8.210 -4.783 1.00 97.19 76 ARG A O 1
ATOM 610 N N . THR A 1 77 ? 9.829 10.043 -4.980 1.00 97.38 77 THR A N 1
ATOM 611 C CA . THR A 1 77 ? 10.925 9.363 -5.673 1.00 97.38 77 THR A CA 1
ATOM 612 C C . THR A 1 77 ? 11.835 8.677 -4.654 1.00 97.38 77 THR A C 1
ATOM 614 O O . THR A 1 77 ? 12.196 9.266 -3.631 1.00 97.38 77 THR A O 1
ATOM 617 N N . ILE A 1 78 ? 12.201 7.433 -4.943 1.00 98.00 78 ILE A N 1
ATOM 618 C CA . ILE A 1 78 ? 13.074 6.569 -4.153 1.00 98.00 78 ILE A CA 1
ATOM 619 C C . ILE A 1 78 ? 14.277 6.228 -5.029 1.00 98.00 78 ILE A C 1
ATOM 621 O O . ILE A 1 78 ? 14.123 5.769 -6.163 1.00 98.00 78 ILE A O 1
ATOM 625 N N . SER A 1 79 ? 15.483 6.463 -4.519 1.00 97.31 79 SER A N 1
ATOM 626 C CA . SER A 1 79 ? 16.696 6.162 -5.274 1.00 97.31 79 SER A CA 1
ATOM 627 C C . SER A 1 79 ? 16.864 4.650 -5.464 1.00 97.31 79 SER A C 1
ATOM 629 O O . SER A 1 79 ? 16.428 3.852 -4.633 1.00 97.31 79 SER A O 1
ATOM 631 N N . ALA A 1 80 ? 17.559 4.234 -6.526 1.00 95.75 80 ALA A N 1
ATOM 632 C CA . ALA A 1 80 ? 17.920 2.826 -6.710 1.00 95.75 80 ALA A CA 1
ATOM 633 C C . ALA A 1 80 ? 18.742 2.272 -5.527 1.00 95.75 80 ALA A C 1
ATOM 635 O O . ALA A 1 80 ? 18.631 1.094 -5.198 1.00 95.75 80 ALA A O 1
ATOM 636 N N . GLN A 1 81 ? 19.551 3.124 -4.885 1.00 96.56 81 GLN A N 1
ATOM 637 C CA . GLN A 1 81 ? 20.369 2.756 -3.730 1.00 96.56 81 GLN A CA 1
ATOM 638 C C . GLN A 1 81 ? 19.512 2.447 -2.500 1.00 96.56 81 GLN A C 1
ATOM 640 O O . GLN A 1 81 ? 19.751 1.440 -1.838 1.00 96.56 81 GLN A O 1
ATOM 645 N N . ASP A 1 82 ? 18.513 3.280 -2.202 1.00 97.06 82 ASP A N 1
ATOM 646 C CA . ASP A 1 82 ? 17.585 3.016 -1.100 1.00 97.06 82 ASP A CA 1
ATOM 647 C C . ASP A 1 82 ? 16.739 1.783 -1.404 1.00 97.06 82 ASP A C 1
ATOM 649 O O . ASP A 1 82 ? 16.575 0.918 -0.550 1.00 97.06 82 ASP A O 1
ATOM 653 N N . MET A 1 83 ? 16.268 1.663 -2.647 1.00 97.12 83 MET A N 1
ATOM 654 C CA . MET A 1 83 ? 15.439 0.542 -3.075 1.00 97.12 83 MET A CA 1
ATOM 655 C C . MET A 1 83 ? 16.175 -0.804 -3.024 1.00 97.12 83 MET A C 1
ATOM 657 O O . MET A 1 83 ? 15.550 -1.835 -2.802 1.00 97.12 83 MET A O 1
ATOM 661 N N . ALA A 1 84 ? 17.505 -0.814 -3.160 1.00 96.50 84 ALA A N 1
ATOM 662 C CA . ALA A 1 84 ? 18.313 -2.021 -2.982 1.00 96.50 84 ALA A CA 1
ATOM 663 C C . ALA A 1 84 ? 18.270 -2.583 -1.546 1.00 96.50 84 ALA A C 1
ATOM 665 O O . ALA A 1 84 ? 18.643 -3.736 -1.343 1.00 96.50 84 ALA A O 1
ATOM 666 N N . ARG A 1 85 ? 17.822 -1.793 -0.558 1.00 97.44 85 ARG A N 1
ATOM 667 C CA . ARG A 1 85 ? 17.590 -2.246 0.824 1.00 97.44 85 ARG A CA 1
ATOM 668 C C . ARG A 1 85 ? 16.189 -2.815 1.046 1.00 97.44 85 ARG A C 1
ATOM 670 O O . ARG A 1 85 ? 15.916 -3.303 2.135 1.00 97.44 85 ARG A O 1
ATOM 677 N N . TRP A 1 86 ? 15.303 -2.737 0.052 1.00 97.88 86 TRP A N 1
ATOM 678 C CA . TRP A 1 86 ? 13.940 -3.228 0.194 1.00 97.88 86 TRP A CA 1
ATOM 679 C C . TRP A 1 86 ? 13.915 -4.750 0.327 1.00 97.88 86 TRP A C 1
ATOM 681 O O . TRP A 1 86 ? 14.386 -5.477 -0.547 1.00 97.88 86 TRP A O 1
ATOM 691 N N . ASP A 1 87 ? 13.302 -5.229 1.402 1.00 98.06 87 ASP A N 1
ATOM 692 C CA . ASP A 1 87 ? 13.122 -6.650 1.702 1.00 98.06 87 ASP A CA 1
ATOM 693 C C . ASP A 1 87 ? 11.856 -7.250 1.061 1.00 98.06 87 ASP A C 1
ATOM 695 O O . ASP A 1 87 ? 11.571 -8.433 1.243 1.00 98.06 87 ASP A O 1
ATOM 699 N N . GLY A 1 88 ? 11.091 -6.447 0.314 1.00 98.12 88 GLY A N 1
ATOM 700 C CA . GLY A 1 88 ? 9.800 -6.833 -0.252 1.00 98.12 88 GLY A CA 1
ATOM 701 C C . GLY A 1 88 ? 8.596 -6.458 0.616 1.00 98.12 88 GLY A C 1
ATOM 702 O O . GLY A 1 88 ? 7.460 -6.636 0.176 1.00 98.12 88 GLY A O 1
ATOM 703 N N . THR A 1 89 ? 8.797 -5.923 1.822 1.00 98.69 89 THR A N 1
ATOM 704 C CA . THR A 1 89 ? 7.708 -5.570 2.739 1.00 98.69 89 THR A CA 1
ATOM 705 C C . THR A 1 89 ? 7.132 -4.189 2.416 1.00 98.69 89 THR A C 1
ATOM 707 O O . THR A 1 89 ? 7.857 -3.202 2.268 1.00 98.69 89 THR A O 1
ATOM 710 N N . MET A 1 90 ? 5.805 -4.103 2.339 1.00 98.50 90 MET A N 1
ATOM 711 C CA . MET A 1 90 ? 5.049 -2.852 2.302 1.00 98.50 90 MET A CA 1
ATOM 712 C C . MET A 1 90 ? 3.957 -2.879 3.364 1.00 98.50 90 MET A C 1
ATOM 714 O O . MET A 1 90 ? 3.087 -3.747 3.342 1.00 98.50 90 MET A O 1
ATOM 718 N N . LEU A 1 91 ? 3.995 -1.914 4.277 1.00 98.62 91 LEU A N 1
ATOM 719 C CA . LEU A 1 91 ? 2.998 -1.736 5.329 1.00 98.62 91 LEU A CA 1
ATOM 720 C C . LEU A 1 91 ? 2.092 -0.572 4.946 1.00 98.62 91 LEU A C 1
ATOM 722 O O . LEU A 1 91 ? 2.600 0.525 4.728 1.00 98.62 91 LEU A O 1
ATOM 726 N N . LEU A 1 92 ? 0.787 -0.803 4.851 1.00 98.31 92 LEU A N 1
ATOM 727 C CA . LEU A 1 92 ? -0.223 0.215 4.575 1.00 98.31 92 LEU A CA 1
ATOM 728 C C . LEU A 1 92 ? -1.053 0.398 5.839 1.00 98.31 92 LEU A C 1
ATOM 730 O O . LEU A 1 92 ? -1.885 -0.445 6.167 1.00 98.31 92 LEU A O 1
ATOM 734 N N . ASP A 1 93 ? -0.837 1.511 6.522 1.00 98.25 93 ASP A N 1
ATOM 735 C CA . ASP A 1 93 ? -1.601 1.890 7.700 1.00 98.25 93 ASP A CA 1
ATOM 736 C C . ASP A 1 93 ? -2.787 2.737 7.250 1.00 98.25 93 ASP A C 1
ATOM 738 O O . ASP A 1 93 ? -2.632 3.893 6.836 1.00 98.25 93 ASP A O 1
ATOM 742 N N . LEU A 1 94 ? -3.966 2.126 7.312 1.00 98.00 94 LEU A N 1
ATOM 743 C CA . LEU A 1 94 ? -5.257 2.757 7.095 1.00 98.00 94 LEU A CA 1
ATOM 744 C C . LEU A 1 94 ? -5.661 3.446 8.398 1.00 98.00 94 LEU A C 1
ATOM 746 O O . LEU A 1 94 ? -5.839 2.785 9.418 1.00 98.00 94 LEU A O 1
ATOM 750 N N . ALA A 1 95 ? -5.797 4.765 8.371 1.00 96.94 95 ALA A N 1
ATOM 751 C CA . ALA A 1 95 ? -6.296 5.566 9.483 1.00 96.94 95 ALA A CA 1
ATOM 752 C C . ALA A 1 95 ? -7.333 6.572 8.955 1.00 96.94 95 ALA A C 1
ATOM 754 O O . ALA A 1 95 ? -7.360 6.822 7.747 1.00 96.94 95 ALA A O 1
ATOM 755 N N . PRO A 1 96 ? -8.165 7.187 9.814 1.00 95.75 96 PRO A N 1
ATOM 756 C CA . PRO A 1 96 ? -9.187 8.123 9.359 1.00 95.75 96 PRO A CA 1
ATOM 757 C C . PRO A 1 96 ? -8.594 9.197 8.442 1.00 95.75 96 PRO A C 1
ATOM 759 O O . PRO A 1 96 ? -7.589 9.833 8.780 1.00 95.75 96 PRO A O 1
ATOM 762 N N . ASP A 1 97 ? -9.169 9.319 7.243 1.00 94.56 97 ASP A N 1
ATOM 763 C CA . ASP A 1 97 ? -8.764 10.228 6.162 1.00 94.56 97 ASP A CA 1
ATOM 764 C C . ASP A 1 97 ? -7.307 10.112 5.683 1.00 94.56 97 ASP A C 1
ATOM 766 O O . ASP A 1 97 ? -6.845 10.944 4.890 1.00 94.56 97 ASP A O 1
ATOM 770 N N . THR A 1 98 ? -6.536 9.128 6.147 1.00 96.69 98 THR A N 1
ATOM 771 C CA . THR A 1 98 ? -5.095 9.076 5.903 1.00 96.69 98 THR A CA 1
ATOM 772 C C . THR A 1 98 ? -4.598 7.671 5.612 1.00 96.69 98 THR A C 1
ATOM 774 O O . THR A 1 98 ? -5.034 6.678 6.182 1.00 96.69 98 THR A O 1
ATOM 777 N N . LEU A 1 99 ? -3.622 7.612 4.716 1.00 97.56 99 LEU A N 1
ATOM 778 C CA . LEU A 1 99 ? -2.942 6.386 4.343 1.00 97.56 99 LEU A CA 1
ATOM 779 C C . LEU A 1 99 ? -1.452 6.615 4.528 1.00 97.56 99 LEU A C 1
ATOM 781 O O . LEU A 1 99 ? -0.885 7.542 3.941 1.00 97.56 99 LEU A O 1
ATOM 785 N N . THR A 1 100 ? -0.814 5.780 5.338 1.00 98.31 100 THR A N 1
ATOM 786 C CA . THR A 1 100 ? 0.642 5.796 5.485 1.00 98.31 100 THR A CA 1
ATOM 787 C C . THR A 1 100 ? 1.218 4.517 4.923 1.00 98.31 100 THR A C 1
ATOM 789 O O . THR A 1 100 ? 0.785 3.432 5.288 1.00 98.31 100 THR A O 1
ATOM 792 N N . ILE A 1 101 ? 2.219 4.645 4.062 1.00 98.25 101 ILE A N 1
ATOM 793 C CA . ILE A 1 101 ? 2.991 3.517 3.569 1.00 98.25 101 ILE A CA 1
ATOM 794 C C . ILE A 1 101 ? 4.367 3.560 4.157 1.00 98.25 101 ILE A C 1
ATOM 796 O O . ILE A 1 101 ? 5.048 4.583 4.094 1.00 98.25 101 ILE A O 1
ATOM 800 N N . THR A 1 102 ? 4.773 2.419 4.686 1.00 98.56 102 THR A N 1
ATOM 801 C CA . THR A 1 102 ? 6.125 2.195 5.155 1.00 98.56 102 THR A CA 1
ATOM 802 C C . THR A 1 102 ? 6.725 1.021 4.407 1.00 98.56 102 THR A C 1
ATOM 804 O O . THR A 1 102 ? 6.211 -0.094 4.436 1.00 98.56 102 THR A O 1
ATOM 807 N N . MET A 1 103 ? 7.840 1.297 3.748 1.00 98.38 103 MET A N 1
ATOM 808 C CA . MET A 1 103 ? 8.791 0.315 3.256 1.00 98.38 103 MET A CA 1
ATOM 809 C C . MET A 1 103 ? 9.976 0.364 4.224 1.00 98.38 103 MET A C 1
ATOM 811 O O . MET A 1 103 ? 10.718 1.356 4.195 1.00 98.38 103 MET A O 1
ATOM 815 N N . PRO A 1 104 ? 10.115 -0.622 5.130 1.00 98.00 104 PRO A N 1
ATOM 816 C CA . PRO A 1 104 ? 11.164 -0.622 6.147 1.00 98.00 104 PRO A CA 1
ATOM 817 C C .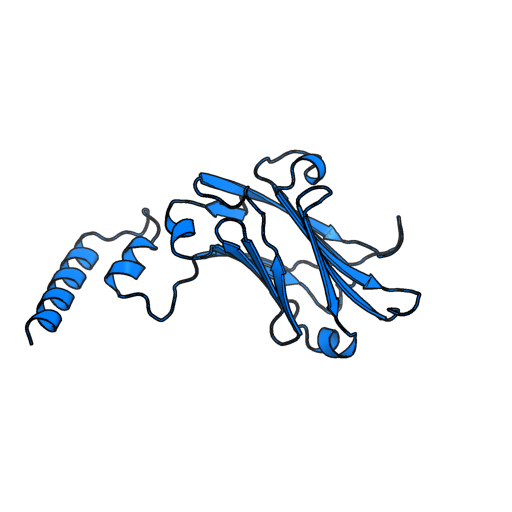 PRO A 1 104 ? 12.544 -0.362 5.535 1.00 98.00 104 PRO A C 1
ATOM 819 O O . PRO A 1 104 ? 12.846 -0.867 4.460 1.00 98.00 104 PRO A O 1
ATOM 822 N N . ASP A 1 105 ? 13.342 0.492 6.180 1.00 96.19 105 ASP A N 1
ATOM 823 C CA . ASP A 1 105 ? 14.685 0.912 5.735 1.00 96.19 105 ASP A CA 1
ATOM 824 C C . ASP A 1 105 ? 14.768 1.604 4.356 1.00 96.19 105 ASP A C 1
ATOM 826 O O . ASP A 1 105 ? 15.859 1.928 3.869 1.00 96.19 105 ASP A O 1
ATOM 830 N N . VAL A 1 106 ? 13.626 1.900 3.731 1.00 98.06 106 VAL A N 1
ATOM 831 C CA . VAL A 1 106 ? 13.544 2.573 2.429 1.00 98.06 106 VAL A CA 1
ATOM 832 C C . VAL A 1 106 ? 12.844 3.918 2.569 1.00 98.06 106 VAL A C 1
ATOM 834 O O . VAL A 1 106 ? 13.459 4.961 2.346 1.00 98.06 106 VAL A O 1
ATOM 837 N N . VAL A 1 107 ? 11.555 3.919 2.923 1.00 97.62 107 VAL A N 1
ATOM 838 C CA . VAL A 1 107 ? 10.750 5.143 2.955 1.00 97.62 107 VAL A CA 1
ATOM 839 C C . VAL A 1 107 ? 9.485 4.984 3.794 1.00 97.62 107 VAL A C 1
ATOM 841 O O . VAL A 1 107 ? 8.838 3.940 3.778 1.00 97.62 107 VAL A O 1
ATOM 844 N N . THR A 1 108 ? 9.082 6.071 4.450 1.00 98.00 108 THR A N 1
ATOM 845 C CA . THR A 1 108 ? 7.710 6.259 4.926 1.00 98.00 108 THR A CA 1
ATOM 846 C C . THR A 1 108 ? 7.091 7.441 4.192 1.00 98.00 108 THR A C 1
ATOM 848 O O . THR A 1 108 ? 7.681 8.523 4.123 1.00 98.00 108 THR A O 1
ATOM 851 N N . HIS A 1 109 ? 5.907 7.240 3.625 1.00 97.69 109 HIS A N 1
ATOM 852 C CA . HIS A 1 109 ? 5.175 8.253 2.881 1.00 97.69 109 HIS A CA 1
ATOM 853 C C . HIS A 1 109 ? 3.711 8.267 3.307 1.00 97.69 109 HIS A C 1
ATOM 855 O O . HIS A 1 109 ? 3.079 7.221 3.405 1.00 97.69 109 HIS A O 1
ATOM 861 N N . ARG A 1 110 ? 3.175 9.458 3.574 1.00 97.44 110 ARG A N 1
ATOM 862 C CA . ARG A 1 110 ? 1.802 9.642 4.041 1.00 97.44 110 ARG A CA 1
ATOM 863 C C . ARG A 1 110 ? 1.029 10.496 3.053 1.00 97.44 110 ARG A C 1
ATOM 865 O O . ARG A 1 110 ? 1.498 11.572 2.687 1.00 97.44 110 ARG A O 1
ATOM 872 N N . GLY A 1 111 ? -0.164 10.037 2.700 1.00 96.12 111 GLY A N 1
ATOM 873 C CA . GLY A 1 111 ? -1.181 10.843 2.042 1.00 96.12 111 GLY A CA 1
ATOM 874 C C . GLY A 1 111 ? -2.386 11.089 2.956 1.00 96.12 111 GLY A C 1
ATOM 875 O O . GLY A 1 111 ? -2.574 10.419 3.976 1.00 96.12 111 GLY A O 1
ATOM 876 N N . THR A 1 112 ? -3.185 12.090 2.604 1.00 95.50 112 THR A N 1
ATOM 877 C CA . THR A 1 112 ? -4.354 12.556 3.372 1.00 95.50 112 THR A CA 1
ATOM 878 C C . THR A 1 112 ? -5.614 12.547 2.508 1.00 95.50 112 THR A C 1
ATOM 880 O O . THR A 1 112 ? -5.576 12.068 1.391 1.00 95.50 112 THR A O 1
ATOM 883 N N . SER A 1 113 ? -6.750 13.062 2.976 1.00 93.25 113 SER A N 1
ATOM 884 C CA . SER A 1 113 ? -7.973 13.186 2.159 1.00 93.25 113 SER A CA 1
ATOM 885 C C . SER A 1 113 ? -8.562 11.858 1.639 1.00 93.25 113 SER A C 1
ATOM 887 O O . SER A 1 113 ? -9.418 11.874 0.745 1.00 93.25 113 SER A O 1
ATOM 889 N N . PHE A 1 114 ? -8.167 10.724 2.226 1.00 94.19 114 PHE A N 1
ATOM 890 C CA . PHE A 1 114 ? -8.699 9.384 1.961 1.00 94.19 114 PHE A CA 1
ATOM 891 C C . PHE A 1 114 ? -9.992 9.125 2.739 1.00 94.19 114 PHE A C 1
ATOM 893 O O . PHE A 1 114 ? -10.058 8.216 3.557 1.00 94.19 114 PHE A O 1
ATOM 900 N N . VAL A 1 115 ? -11.023 9.935 2.480 1.00 91.88 115 VAL A N 1
ATOM 901 C CA . VAL A 1 115 ? -12.280 9.938 3.260 1.00 91.88 115 VAL A CA 1
ATOM 902 C C . VAL A 1 115 ? -13.051 8.616 3.268 1.00 91.88 115 VAL A C 1
ATOM 904 O O . VAL A 1 115 ? -13.880 8.397 4.144 1.00 91.88 115 VAL A O 1
ATOM 907 N N . GLY A 1 116 ? -12.779 7.721 2.312 1.00 92.31 116 GLY A N 1
ATOM 908 C CA . GLY A 1 116 ? -13.332 6.367 2.303 1.00 92.31 116 GLY A CA 1
ATOM 909 C C . GLY A 1 116 ? -12.717 5.440 3.357 1.00 92.31 116 GLY A C 1
ATOM 910 O O . GLY A 1 116 ? -13.291 4.393 3.651 1.00 92.31 116 GLY A O 1
ATOM 911 N N . ILE A 1 117 ? -11.570 5.803 3.943 1.00 95.56 117 ILE A N 1
ATOM 912 C CA . ILE A 1 117 ? -10.981 5.103 5.089 1.00 95.56 117 ILE A CA 1
ATOM 913 C C . ILE A 1 117 ? -11.693 5.595 6.349 1.00 95.56 117 ILE A C 1
ATOM 915 O O . ILE A 1 117 ? -11.247 6.519 7.028 1.00 95.56 117 ILE A O 1
ATOM 919 N N . ALA A 1 118 ? -12.834 4.980 6.628 1.00 95.31 118 ALA A N 1
ATOM 920 C CA . ALA A 1 118 ? -13.690 5.305 7.754 1.00 95.31 118 ALA A CA 1
ATOM 921 C C . ALA A 1 118 ? -14.259 4.026 8.380 1.00 95.31 118 ALA A C 1
ATOM 923 O O . ALA A 1 118 ? -14.112 2.928 7.837 1.00 95.31 118 ALA A O 1
ATOM 924 N N . LYS A 1 119 ? -14.925 4.175 9.528 1.00 94.56 119 LYS A N 1
ATOM 925 C CA . LYS A 1 119 ? -15.686 3.090 10.157 1.00 94.56 119 LYS A CA 1
ATOM 926 C C . LYS A 1 119 ? -16.679 2.468 9.170 1.00 94.56 119 LYS A C 1
ATOM 928 O O . LYS A 1 119 ? -17.191 3.157 8.289 1.00 94.56 119 LYS A O 1
ATOM 933 N N . GLU A 1 120 ? -16.948 1.178 9.340 1.00 93.94 120 GLU A N 1
ATOM 934 C CA . GLU A 1 120 ? -17.839 0.360 8.501 1.00 93.94 120 GLU A CA 1
ATOM 935 C C . GLU A 1 120 ? -17.343 0.143 7.058 1.00 93.94 120 GLU A C 1
ATOM 937 O O . GLU A 1 120 ? -17.980 -0.572 6.280 1.00 93.94 120 GLU A O 1
ATOM 942 N N . ALA A 1 121 ? -16.185 0.698 6.680 1.00 95.31 121 ALA A N 1
ATOM 943 C CA . ALA A 1 121 ? -15.595 0.441 5.376 1.00 95.31 121 ALA A CA 1
ATOM 944 C C . ALA A 1 121 ? -15.072 -1.000 5.291 1.00 95.31 121 ALA A C 1
ATOM 946 O O . ALA A 1 121 ? -14.279 -1.455 6.116 1.00 95.31 121 ALA A O 1
ATOM 947 N N . ALA A 1 122 ? -15.465 -1.712 4.236 1.00 96.75 122 ALA A N 1
ATOM 948 C CA . ALA A 1 122 ? -14.931 -3.027 3.906 1.00 96.75 122 ALA A CA 1
ATOM 949 C C . ALA A 1 122 ? -14.142 -2.941 2.599 1.00 96.75 122 ALA A C 1
ATOM 951 O O . ALA A 1 122 ? -14.719 -2.783 1.526 1.00 96.75 122 ALA A O 1
ATOM 952 N N . PHE A 1 123 ? -12.820 -3.070 2.674 1.00 96.94 123 PHE A N 1
ATOM 953 C CA . PHE A 1 123 ? -11.960 -2.961 1.504 1.00 96.94 123 PHE A CA 1
ATOM 954 C C . PHE A 1 123 ? -11.749 -4.309 0.823 1.00 96.94 123 PHE A C 1
ATOM 956 O O . PHE A 1 123 ? -11.392 -5.318 1.433 1.00 96.94 123 PHE A O 1
ATOM 963 N N . HIS A 1 124 ? -11.922 -4.309 -0.488 1.00 96.56 124 HIS A N 1
ATOM 964 C CA . HIS A 1 124 ? -11.423 -5.310 -1.414 1.00 96.56 124 HIS A CA 1
ATOM 965 C C . HIS A 1 124 ? -10.139 -4.790 -2.050 1.00 96.56 124 HIS A C 1
ATOM 967 O O . HIS A 1 124 ? -9.975 -3.581 -2.195 1.00 96.56 124 HIS A O 1
ATOM 973 N N . MET A 1 125 ? -9.252 -5.700 -2.451 1.00 96.88 125 MET A N 1
ATOM 974 C CA . MET A 1 125 ? -7.960 -5.333 -3.018 1.00 96.88 125 MET A CA 1
ATOM 975 C C . MET A 1 125 ? -7.711 -6.008 -4.357 1.00 96.88 125 MET A C 1
ATOM 977 O O . MET A 1 125 ? -7.988 -7.198 -4.520 1.00 96.88 125 MET A O 1
ATOM 981 N N . VAL A 1 126 ? -7.130 -5.245 -5.276 1.00 96.38 126 VAL A N 1
ATOM 982 C CA . VAL A 1 126 ? -6.451 -5.752 -6.469 1.00 96.38 126 VAL A CA 1
ATOM 983 C C . VAL A 1 126 ? -4.985 -5.379 -6.367 1.00 96.38 126 VAL A C 1
ATOM 985 O O . VAL A 1 126 ? -4.648 -4.268 -5.965 1.00 96.38 126 VAL A O 1
ATOM 988 N N . VAL A 1 127 ? -4.128 -6.327 -6.730 1.00 96.62 127 VAL A N 1
ATOM 989 C CA . VAL A 1 127 ? -2.694 -6.108 -6.870 1.00 96.62 127 VAL A CA 1
ATOM 990 C C . VAL A 1 127 ? -2.303 -6.553 -8.269 1.00 96.62 127 VAL A C 1
ATOM 992 O O . VAL A 1 127 ? -2.599 -7.684 -8.661 1.00 96.62 127 VAL A O 1
ATOM 995 N N . GLN A 1 128 ? -1.660 -5.672 -9.023 1.00 96.00 128 GLN A N 1
ATOM 996 C CA . GLN A 1 128 ? -1.243 -5.942 -10.395 1.00 96.00 128 GLN A CA 1
ATOM 997 C C . GLN A 1 128 ? 0.154 -5.397 -10.669 1.00 96.00 128 GLN A C 1
ATOM 999 O O . GLN A 1 128 ? 0.626 -4.495 -9.979 1.00 96.00 128 GLN A O 1
ATOM 1004 N N . SER A 1 129 ? 0.829 -5.955 -11.674 1.00 96.94 129 SER A N 1
ATOM 1005 C CA . SER A 1 129 ? 2.089 -5.392 -12.150 1.00 96.94 129 SER A CA 1
ATOM 1006 C C . SER A 1 129 ? 1.832 -4.101 -12.927 1.00 96.94 129 SER A C 1
ATOM 1008 O O . SER A 1 129 ? 0.820 -3.968 -13.618 1.00 96.94 129 SER A O 1
ATOM 1010 N N . LEU A 1 130 ? 2.762 -3.154 -12.829 1.00 96.56 130 LEU A N 1
ATOM 1011 C CA . LEU A 1 130 ? 2.663 -1.861 -13.502 1.00 96.56 130 LEU A CA 1
ATOM 1012 C C . LEU A 1 130 ? 4.013 -1.469 -14.107 1.00 96.56 130 LEU A C 1
ATOM 1014 O O . LEU A 1 130 ? 5.049 -1.632 -13.471 1.00 96.56 130 LEU A O 1
ATOM 1018 N N . SER A 1 131 ? 3.997 -0.956 -15.337 1.00 95.62 131 SER A N 1
ATOM 1019 C CA . SER A 1 131 ? 5.182 -0.462 -16.049 1.00 95.62 131 SER A CA 1
ATOM 1020 C C . SER A 1 131 ? 5.164 1.066 -16.112 1.00 95.62 131 SER A C 1
ATOM 1022 O O . SER A 1 131 ? 4.094 1.674 -16.112 1.00 95.62 131 SER A O 1
ATOM 1024 N N . ASP A 1 132 ? 6.335 1.695 -16.207 1.00 93.94 132 ASP A N 1
ATOM 1025 C CA . ASP A 1 132 ? 6.461 3.148 -16.398 1.00 93.94 132 ASP A CA 1
ATOM 1026 C C . ASP A 1 132 ? 6.068 3.590 -17.814 1.00 93.94 132 ASP A C 1
ATOM 1028 O O . ASP A 1 132 ? 5.778 4.761 -18.061 1.00 93.94 132 ASP A O 1
ATOM 1032 N N . THR A 1 133 ? 6.030 2.641 -18.748 1.00 92.69 133 THR A N 1
ATOM 1033 C CA . THR A 1 133 ? 5.605 2.844 -20.126 1.00 92.69 133 THR A CA 1
ATOM 1034 C C . THR A 1 133 ? 4.271 2.157 -20.378 1.00 92.69 133 THR A C 1
ATOM 1036 O O . THR A 1 133 ? 3.998 1.046 -19.921 1.00 92.69 133 THR A O 1
ATOM 1039 N N . LYS A 1 134 ? 3.402 2.821 -21.145 1.00 89.75 134 LYS A N 1
ATOM 1040 C CA . LYS A 1 134 ? 2.097 2.258 -21.498 1.00 89.75 134 LYS A CA 1
ATOM 1041 C C . LYS A 1 134 ? 2.292 0.960 -22.287 1.00 89.75 134 LYS A C 1
ATOM 1043 O O . LYS A 1 134 ? 2.906 0.982 -23.350 1.00 89.75 134 LYS A O 1
ATOM 1048 N N . TYR A 1 135 ? 1.731 -0.138 -21.778 1.00 88.00 135 TYR A N 1
ATOM 1049 C CA . TYR A 1 135 ? 1.906 -1.496 -22.319 1.00 88.00 135 TYR A CA 1
ATOM 1050 C C . TYR A 1 135 ? 3.352 -2.021 -22.280 1.00 88.00 135 TYR A C 1
ATOM 1052 O O . TYR A 1 135 ? 3.685 -2.964 -22.999 1.00 88.00 135 TYR A O 1
ATOM 1060 N N . GLY A 1 136 ? 4.210 -1.418 -21.456 1.00 91.69 136 GLY A N 1
ATOM 1061 C CA . GLY A 1 136 ? 5.549 -1.922 -21.199 1.00 91.69 136 GLY A CA 1
ATOM 1062 C C . GLY A 1 136 ? 5.526 -3.244 -20.436 1.00 91.69 136 GLY A C 1
ATOM 1063 O O . GLY A 1 136 ? 4.534 -3.617 -19.805 1.00 91.69 136 GLY A O 1
ATOM 1064 N N . ALA A 1 137 ? 6.648 -3.959 -20.486 1.00 91.75 137 ALA A N 1
ATOM 1065 C CA . ALA A 1 137 ? 6.836 -5.129 -19.645 1.00 91.75 137 ALA A CA 1
ATOM 1066 C C . ALA A 1 137 ? 6.912 -4.702 -18.169 1.00 91.75 137 ALA A C 1
ATOM 1068 O O . ALA A 1 137 ? 7.557 -3.706 -17.836 1.00 91.75 137 ALA A O 1
ATOM 1069 N N . ALA A 1 138 ? 6.266 -5.476 -17.302 1.00 94.12 138 ALA A N 1
ATOM 1070 C CA . ALA A 1 138 ? 6.357 -5.346 -15.855 1.00 94.12 138 ALA A CA 1
ATOM 1071 C C . ALA A 1 138 ? 6.289 -6.731 -15.218 1.00 94.12 138 ALA A C 1
ATOM 1073 O O . ALA A 1 138 ? 5.617 -7.638 -15.723 1.00 94.12 138 ALA A O 1
ATOM 1074 N N . ARG A 1 139 ? 6.984 -6.891 -14.100 1.00 95.31 139 ARG A N 1
ATOM 1075 C CA . ARG A 1 139 ? 7.026 -8.106 -13.298 1.00 95.31 139 ARG A CA 1
ATOM 1076 C C . ARG A 1 139 ? 6.697 -7.756 -11.863 1.00 95.31 139 ARG A C 1
ATOM 1078 O O . ARG A 1 139 ? 7.102 -6.722 -11.336 1.00 95.31 139 ARG A O 1
ATOM 1085 N N . MET A 1 140 ? 5.957 -8.659 -11.246 1.00 97.56 140 MET A N 1
ATOM 1086 C CA . MET A 1 140 ? 5.583 -8.575 -9.851 1.00 97.56 140 MET A CA 1
ATOM 1087 C C . MET A 1 140 ? 5.366 -9.990 -9.336 1.00 97.56 140 MET A C 1
ATOM 1089 O O . MET A 1 140 ? 4.728 -10.810 -10.000 1.00 97.56 140 MET A O 1
ATOM 1093 N N . ALA A 1 141 ? 5.857 -10.257 -8.133 1.00 98.12 141 ALA A N 1
ATOM 1094 C CA . ALA A 1 141 ? 5.572 -11.491 -7.422 1.00 98.12 141 ALA A CA 1
ATOM 1095 C C . ALA A 1 141 ? 5.122 -11.166 -5.996 1.00 98.12 141 ALA A C 1
ATOM 1097 O O . ALA A 1 141 ? 5.940 -10.965 -5.101 1.00 98.12 141 ALA A O 1
ATOM 1098 N N . LEU A 1 142 ? 3.805 -11.120 -5.795 1.00 98.31 142 LEU A N 1
ATOM 1099 C CA . LEU A 1 142 ? 3.191 -11.019 -4.474 1.00 98.31 142 LEU A CA 1
ATOM 1100 C C . LEU A 1 142 ? 3.222 -12.395 -3.798 1.00 98.31 142 LEU A C 1
ATOM 1102 O O . LEU A 1 142 ? 2.828 -13.398 -4.394 1.00 98.31 142 LEU A O 1
ATOM 1106 N N . ARG A 1 143 ? 3.703 -12.444 -2.559 1.00 98.31 143 ARG A N 1
ATOM 1107 C CA . ARG A 1 143 ? 3.835 -13.672 -1.765 1.00 98.31 143 ARG A CA 1
ATOM 1108 C C . ARG A 1 143 ? 2.759 -13.785 -0.700 1.00 98.31 143 ARG A C 1
ATOM 1110 O O . ARG A 1 143 ? 2.247 -14.878 -0.487 1.00 98.31 143 ARG A O 1
ATOM 1117 N N . GLN A 1 144 ? 2.435 -12.676 -0.042 1.00 98.06 144 GLN A N 1
ATOM 1118 C CA . GLN A 1 144 ? 1.539 -12.677 1.108 1.00 98.06 144 GLN A CA 1
ATOM 1119 C C . GLN A 1 144 ? 0.815 -11.340 1.251 1.00 98.06 144 GLN A C 1
ATOM 1121 O O . GLN A 1 144 ? 1.346 -10.293 0.870 1.00 98.06 144 GLN A O 1
ATOM 1126 N N . VAL A 1 145 ? -0.391 -11.411 1.812 1.00 98.06 145 VAL A N 1
ATOM 1127 C CA . VAL A 1 145 ? -1.197 -10.274 2.251 1.00 98.06 145 VAL A CA 1
ATOM 1128 C C . VAL A 1 145 ? -1.773 -10.628 3.611 1.00 98.06 145 VAL A C 1
ATOM 1130 O O . VAL A 1 145 ? -2.500 -11.614 3.716 1.00 98.06 145 VAL A O 1
ATOM 1133 N N . ASP A 1 146 ? -1.490 -9.804 4.609 1.00 98.00 146 ASP A N 1
ATOM 1134 C CA . ASP A 1 146 ? -2.046 -9.922 5.954 1.00 98.00 146 ASP A CA 1
ATOM 1135 C C . ASP A 1 146 ? -2.723 -8.609 6.352 1.00 98.00 146 ASP A C 1
ATOM 1137 O O . ASP A 1 146 ? -2.361 -7.541 5.853 1.00 98.00 146 ASP A O 1
ATOM 1141 N N . GLY A 1 147 ? -3.697 -8.689 7.255 1.00 96.44 147 GLY A N 1
ATOM 1142 C CA . GLY A 1 147 ? -4.401 -7.537 7.805 1.00 96.44 147 GLY A CA 1
ATOM 1143 C C . GLY A 1 147 ? -4.537 -7.665 9.317 1.00 96.44 147 GLY A C 1
ATOM 1144 O O . GLY A 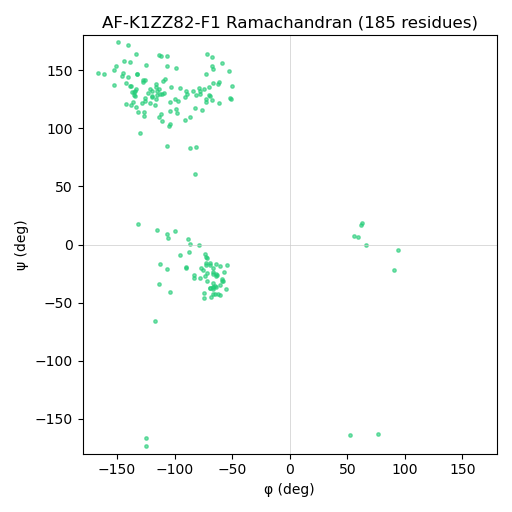1 147 ? -4.951 -8.715 9.803 1.00 96.44 147 GLY A O 1
ATOM 1145 N N . GLU A 1 148 ? -4.188 -6.618 10.057 1.00 95.56 148 GLU A N 1
ATOM 1146 C CA . GLU A 1 148 ? -4.250 -6.607 11.521 1.00 95.56 148 GLU A CA 1
ATOM 1147 C C . GLU A 1 148 ? -4.499 -5.200 12.078 1.00 95.56 148 GLU A C 1
ATOM 1149 O O . GLU A 1 148 ? -4.117 -4.195 11.479 1.00 95.56 148 GLU A O 1
ATOM 1154 N N . TRP A 1 149 ? -5.103 -5.112 13.262 1.00 93.94 149 TRP A N 1
ATOM 1155 C CA . TRP A 1 149 ? 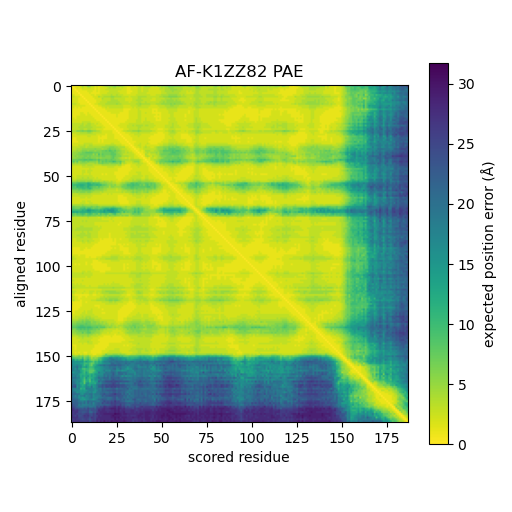-5.158 -3.858 14.011 1.00 93.94 149 TRP A CA 1
ATOM 1156 C C . TRP A 1 149 ? -3.824 -3.597 14.701 1.00 93.94 149 TRP A C 1
ATOM 1158 O O . TRP A 1 149 ? -3.289 -4.462 15.396 1.00 93.94 149 TRP A O 1
ATOM 1168 N N . ILE A 1 150 ? -3.294 -2.382 14.564 1.00 92.25 150 ILE A N 1
ATOM 1169 C CA . ILE A 1 150 ? -2.085 -2.004 15.296 1.00 92.25 150 ILE A CA 1
ATOM 1170 C C . ILE A 1 150 ? -2.458 -1.775 16.762 1.00 92.25 150 ILE A C 1
ATOM 1172 O O . ILE A 1 150 ? -3.407 -1.056 17.059 1.00 92.25 150 ILE A O 1
ATOM 1176 N N . MET A 1 151 ? -1.678 -2.316 17.695 1.00 79.88 151 MET A N 1
ATOM 1177 C CA . MET A 1 151 ? -1.783 -1.971 19.115 1.00 79.88 151 MET A CA 1
ATOM 1178 C C . MET A 1 151 ? -0.721 -0.921 19.487 1.00 79.88 151 MET A C 1
ATOM 1180 O O . MET A 1 151 ? 0.477 -1.226 19.459 1.00 79.88 151 MET A O 1
ATOM 1184 N N . PRO A 1 152 ? -1.098 0.320 19.847 1.00 72.69 152 PRO A N 1
ATOM 1185 C CA . PRO A 1 152 ? -0.142 1.330 20.292 1.00 72.69 152 PRO A CA 1
ATOM 1186 C C . PRO A 1 152 ? 0.577 0.902 21.580 1.00 72.69 152 PRO A C 1
ATOM 1188 O O . PRO A 1 152 ? -0.040 0.415 22.524 1.00 72.69 152 PRO A O 1
ATOM 1191 N N . ARG A 1 153 ? 1.894 1.138 21.668 1.00 64.25 153 ARG A N 1
ATOM 1192 C CA . ARG A 1 153 ? 2.715 0.718 22.826 1.00 64.25 153 ARG A CA 1
ATOM 1193 C C . ARG A 1 153 ? 2.263 1.304 24.170 1.00 64.25 153 ARG A C 1
ATOM 1195 O O . ARG A 1 153 ? 2.429 0.645 25.189 1.00 64.25 153 ARG A O 1
ATOM 1202 N N . MET A 1 154 ? 1.699 2.513 24.163 1.00 66.38 154 MET A N 1
ATOM 1203 C CA . MET A 1 154 ? 1.232 3.225 25.363 1.00 66.38 154 MET A CA 1
ATOM 1204 C C . MET A 1 154 ? -0.219 2.901 25.739 1.00 66.38 154 MET A C 1
ATOM 1206 O O . MET A 1 154 ? -0.760 3.506 26.656 1.00 66.38 154 MET A O 1
ATOM 1210 N N . MET A 1 155 ? -0.855 1.975 25.024 1.00 68.12 155 MET A N 1
ATOM 1211 C CA . MET A 1 155 ? -2.224 1.576 25.296 1.00 68.12 155 MET A CA 1
ATOM 1212 C C . MET A 1 155 ? -2.269 0.740 26.581 1.00 68.12 155 MET A C 1
ATOM 1214 O O . MET A 1 155 ? -1.576 -0.285 26.678 1.00 68.12 155 MET A O 1
ATOM 1218 N N . SER A 1 156 ? -3.063 1.188 27.553 1.00 66.00 156 SER A N 1
ATOM 1219 C CA . SER A 1 156 ? -3.333 0.468 28.800 1.00 66.00 156 SER A CA 1
ATOM 1220 C C . SER A 1 156 ? -3.947 -0.904 28.509 1.00 66.00 156 SER A C 1
ATOM 1222 O O . SER A 1 156 ? -4.551 -1.115 27.455 1.00 66.00 156 SER A O 1
ATOM 1224 N N . ALA A 1 157 ? -3.819 -1.857 29.437 1.00 67.88 157 ALA A N 1
ATOM 1225 C CA . ALA A 1 157 ? -4.385 -3.195 29.250 1.00 67.88 157 ALA A CA 1
ATOM 1226 C C . ALA A 1 157 ? -5.899 -3.143 28.959 1.00 67.88 157 ALA A C 1
ATOM 1228 O O . ALA A 1 157 ? -6.383 -3.821 28.055 1.00 67.88 157 ALA A O 1
ATOM 1229 N N . ARG A 1 158 ? -6.617 -2.228 29.625 1.00 67.69 158 ARG A N 1
ATOM 1230 C CA . ARG A 1 158 ? -8.040 -1.957 29.388 1.00 67.69 158 ARG A CA 1
ATOM 1231 C C . ARG A 1 158 ? -8.336 -1.492 27.960 1.00 67.69 158 ARG A C 1
ATOM 1233 O O . ARG A 1 158 ? -9.315 -1.929 27.365 1.00 67.69 158 ARG A O 1
ATOM 1240 N N . GLU A 1 159 ? -7.519 -0.603 27.406 1.00 67.62 159 GLU A N 1
ATOM 1241 C CA . GLU A 1 159 ? -7.701 -0.113 26.037 1.00 67.62 159 GLU A CA 1
ATOM 1242 C C . GLU A 1 159 ? -7.353 -1.182 24.989 1.00 67.62 159 GLU A C 1
ATOM 1244 O O . GLU A 1 159 ? -8.001 -1.228 23.946 1.00 67.62 159 GLU A O 1
ATOM 1249 N N . ARG A 1 160 ? -6.403 -2.086 25.278 1.00 67.69 160 ARG A N 1
ATOM 1250 C CA . ARG A 1 160 ? -6.080 -3.222 24.393 1.00 67.69 160 ARG A CA 1
ATOM 1251 C C . ARG A 1 160 ? -7.240 -4.199 24.262 1.00 67.69 160 ARG A C 1
ATOM 1253 O O . ARG A 1 160 ? -7.462 -4.715 23.175 1.00 67.69 160 ARG A O 1
ATOM 1260 N N . MET A 1 161 ? -8.013 -4.409 25.327 1.00 66.38 161 MET A N 1
ATOM 1261 C CA . MET A 1 161 ? -9.179 -5.297 25.271 1.00 66.38 161 MET A CA 1
ATOM 1262 C C . MET A 1 161 ? -10.298 -4.763 24.371 1.00 66.38 161 MET A C 1
ATOM 1264 O O . MET A 1 161 ? -11.031 -5.553 23.792 1.00 66.38 161 MET A O 1
ATOM 1268 N N . VAL A 1 162 ? -10.386 -3.442 24.170 1.00 66.69 162 VAL A N 1
ATOM 1269 C CA . VAL A 1 162 ? -11.312 -2.837 23.190 1.00 66.69 162 VAL A CA 1
ATOM 1270 C C . VAL A 1 162 ? -10.890 -3.143 21.744 1.00 66.69 162 VAL A C 1
ATOM 1272 O O . VAL A 1 162 ? -11.683 -2.971 20.824 1.00 66.69 162 VAL A O 1
ATOM 1275 N N . LEU A 1 163 ? -9.650 -3.595 21.525 1.00 63.97 163 LEU A N 1
ATOM 1276 C CA . LEU A 1 163 ? -9.143 -3.973 20.207 1.00 63.97 163 LEU A CA 1
ATOM 1277 C C . LEU A 1 163 ? -9.250 -5.475 19.906 1.00 63.97 163 LEU A C 1
ATOM 1279 O O . LEU A 1 163 ? -9.007 -5.849 18.760 1.00 63.97 163 LEU A O 1
ATOM 1283 N N . ILE A 1 164 ? -9.608 -6.316 20.884 1.00 6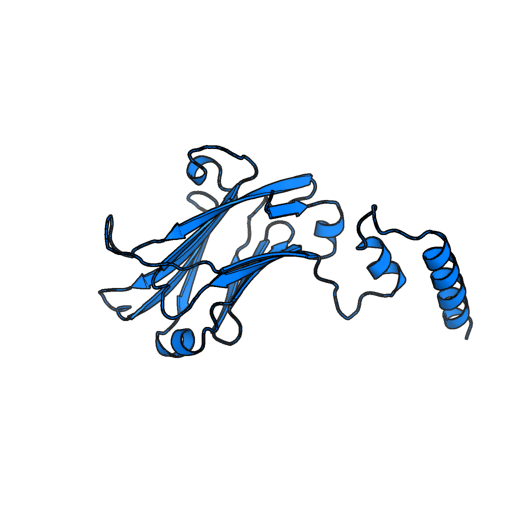7.88 164 ILE A N 1
ATOM 1284 C CA . ILE A 1 164 ? -9.798 -7.763 20.686 1.00 67.88 164 ILE A CA 1
ATOM 1285 C C . ILE A 1 164 ? -11.067 -7.982 19.854 1.00 67.88 164 ILE A C 1
ATOM 1287 O O . ILE A 1 164 ? -12.084 -7.325 20.083 1.00 67.88 164 ILE A O 1
ATOM 1291 N N . ASP A 1 165 ? -11.006 -8.875 18.863 1.00 63.22 165 ASP A N 1
ATOM 1292 C CA . ASP A 1 165 ? -12.186 -9.215 18.069 1.00 63.22 165 ASP A CA 1
ATOM 1293 C C . ASP A 1 165 ? -13.271 -9.821 18.964 1.00 63.22 165 ASP A C 1
ATOM 1295 O O . ASP A 1 165 ? -13.002 -10.629 19.847 1.00 63.22 165 ASP A O 1
ATOM 1299 N N . SER A 1 166 ? -14.528 -9.448 18.721 1.00 63.88 166 SER A N 1
ATOM 1300 C CA . SER A 1 166 ? -15.668 -9.872 19.551 1.00 63.88 166 SER A CA 1
ATOM 1301 C C . SER A 1 166 ? -15.834 -11.394 19.660 1.00 63.88 166 SER A C 1
ATOM 1303 O O . SER A 1 166 ? -16.414 -11.871 20.632 1.00 63.88 166 SER A O 1
ATOM 1305 N N . ALA A 1 167 ? -15.313 -12.153 18.692 1.00 64.31 167 ALA A N 1
ATOM 1306 C CA . ALA A 1 167 ? -15.303 -13.613 18.713 1.00 64.31 167 ALA A CA 1
ATOM 1307 C C . ALA A 1 167 ? -14.309 -14.208 19.728 1.00 64.31 167 ALA A C 1
ATOM 1309 O O . ALA A 1 167 ? -14.528 -15.323 20.195 1.00 64.31 167 ALA A O 1
ATOM 1310 N N . ASP A 1 168 ? -13.266 -13.457 20.083 1.00 66.94 168 ASP A N 1
ATOM 1311 C CA . ASP A 1 168 ? -12.183 -13.870 20.980 1.00 66.94 168 ASP A CA 1
ATOM 1312 C C . ASP A 1 168 ? -12.281 -13.186 22.359 1.00 66.94 168 ASP A C 1
ATOM 1314 O O . ASP A 1 168 ? -11.360 -13.266 23.171 1.00 66.94 168 ASP A O 1
ATOM 1318 N N . PHE A 1 169 ? -13.384 -12.478 22.635 1.00 67.44 169 PHE A N 1
ATOM 1319 C CA . PHE A 1 169 ? -13.589 -11.779 23.901 1.00 67.44 169 PHE A CA 1
ATOM 1320 C C . PHE A 1 169 ? -13.964 -12.753 25.029 1.00 67.44 169 PHE A C 1
ATOM 1322 O O . PHE A 1 169 ? -15.045 -13.346 25.014 1.00 67.44 169 PHE A O 1
ATOM 1329 N N . ASP A 1 170 ? -13.098 -12.853 26.040 1.00 75.69 170 ASP A N 1
ATOM 1330 C CA . ASP A 1 170 ? -13.358 -13.575 27.286 1.00 75.69 170 ASP A CA 1
ATOM 1331 C C . ASP A 1 170 ? -13.798 -12.601 28.394 1.00 75.69 170 ASP A C 1
ATOM 1333 O O . ASP A 1 170 ? -13.063 -11.698 28.804 1.00 75.69 170 ASP A O 1
ATOM 1337 N N . ALA A 1 171 ? -15.033 -12.773 28.866 1.00 73.50 171 ALA A N 1
ATOM 1338 C CA . ALA A 1 171 ? -15.623 -11.917 29.887 1.00 73.50 171 ALA A CA 1
ATOM 1339 C C . ALA A 1 171 ? -15.054 -12.164 31.295 1.00 73.50 171 ALA A C 1
ATOM 1341 O O . ALA A 1 171 ? -15.074 -11.241 32.111 1.00 73.50 171 ALA A O 1
ATOM 1342 N N . GLU A 1 172 ? -14.571 -13.372 31.600 1.00 75.69 172 GLU A N 1
ATOM 1343 C CA . GLU A 1 172 ? -13.973 -13.682 32.904 1.00 75.69 172 GLU A CA 1
ATOM 1344 C C . GLU A 1 172 ? -12.580 -13.056 33.007 1.00 75.69 172 GLU A C 1
ATOM 1346 O O . GLU A 1 172 ? -12.307 -12.329 33.964 1.00 75.69 172 GLU A O 1
ATOM 1351 N N . ASP A 1 173 ? -11.761 -13.206 31.961 1.00 75.31 173 ASP A N 1
ATOM 1352 C CA . ASP A 1 173 ? -10.427 -12.591 31.885 1.00 75.31 173 ASP A CA 1
ATOM 1353 C C . ASP A 1 173 ? -10.512 -11.050 31.958 1.00 75.31 173 ASP A C 1
ATOM 1355 O O . ASP A 1 173 ? -9.698 -10.386 32.602 1.00 75.31 173 ASP A O 1
ATOM 1359 N N . TYR A 1 174 ? -11.573 -10.461 31.387 1.00 68.06 174 TYR A N 1
ATOM 1360 C CA . TYR A 1 174 ? -11.863 -9.025 31.485 1.00 68.06 174 TYR A CA 1
ATOM 1361 C C . TYR A 1 174 ? -12.124 -8.550 32.923 1.00 68.06 174 TYR A C 1
ATOM 1363 O O . TYR A 1 174 ? -11.654 -7.479 33.325 1.00 68.06 174 TYR A O 1
ATOM 1371 N N . LEU A 1 175 ? -12.890 -9.316 33.702 1.00 74.62 175 LEU A N 1
ATOM 1372 C CA . LEU A 1 175 ? -13.219 -8.955 35.082 1.00 74.62 175 LEU A CA 1
ATOM 1373 C C . LEU A 1 175 ? -11.988 -9.049 35.993 1.00 74.62 175 LEU A C 1
ATOM 1375 O O . LEU A 1 175 ? -11.789 -8.163 36.830 1.00 74.62 175 LEU A O 1
ATOM 1379 N N . ASP A 1 176 ? -11.129 -10.043 35.778 1.00 77.00 176 ASP A N 1
ATOM 1380 C CA . ASP A 1 176 ? -9.877 -10.209 36.524 1.00 77.00 176 ASP A CA 1
ATOM 1381 C C . ASP A 1 176 ? -8.872 -9.079 36.228 1.00 77.00 176 ASP A C 1
ATOM 1383 O O . ASP A 1 176 ? -8.229 -8.535 37.139 1.00 77.00 176 ASP A O 1
ATOM 1387 N N . LEU A 1 177 ? -8.797 -8.633 34.971 1.00 68.44 177 LEU A N 1
ATOM 1388 C CA . LEU A 1 177 ? -7.980 -7.486 34.558 1.00 68.44 177 LEU A CA 1
ATOM 1389 C C . LEU A 1 177 ? -8.469 -6.152 35.145 1.00 68.44 177 LEU A C 1
ATOM 1391 O O . LEU A 1 177 ? -7.665 -5.295 35.521 1.00 68.44 177 LEU A O 1
ATOM 1395 N N . LEU A 1 178 ? -9.785 -5.959 35.269 1.00 69.25 178 LEU A N 1
ATOM 1396 C CA . LEU A 1 178 ? -10.342 -4.781 35.943 1.00 69.25 178 LEU A CA 1
ATOM 1397 C C . LEU A 1 178 ? -10.080 -4.798 37.454 1.00 69.25 178 LEU A C 1
ATOM 1399 O O . LEU A 1 178 ? -9.802 -3.746 38.034 1.00 69.25 178 LEU A O 1
ATOM 1403 N N . GLY A 1 179 ? -10.147 -5.971 38.087 1.00 66.06 179 GLY A N 1
ATOM 1404 C CA . GLY A 1 179 ? -9.858 -6.128 39.514 1.00 66.06 179 GLY A CA 1
ATOM 1405 C C . GLY A 1 179 ? -8.403 -5.806 39.866 1.00 66.06 179 GLY A C 1
ATOM 1406 O O . GLY A 1 179 ? -8.129 -5.187 40.897 1.00 66.06 179 GLY A O 1
ATOM 1407 N N . THR A 1 180 ? -7.469 -6.155 38.983 1.00 63.41 180 THR A N 1
ATOM 1408 C CA . THR A 1 180 ? -6.038 -5.863 39.157 1.00 63.41 180 THR A CA 1
ATOM 1409 C C . THR A 1 180 ? -5.704 -4.385 38.922 1.00 63.41 180 THR A C 1
ATOM 1411 O O . THR A 1 180 ? -5.001 -3.801 39.743 1.00 63.41 180 THR A O 1
ATOM 1414 N N . GLY A 1 181 ? -6.282 -3.732 37.906 1.00 54.69 181 GLY A N 1
ATOM 1415 C CA . GLY A 1 181 ? -6.070 -2.295 37.653 1.00 54.69 181 GLY A CA 1
ATOM 1416 C C . GLY A 1 181 ? -6.644 -1.356 38.728 1.00 54.69 181 GLY A C 1
ATOM 1417 O O . GLY A 1 181 ? -6.038 -0.339 39.047 1.00 54.69 181 GLY A O 1
ATOM 1418 N N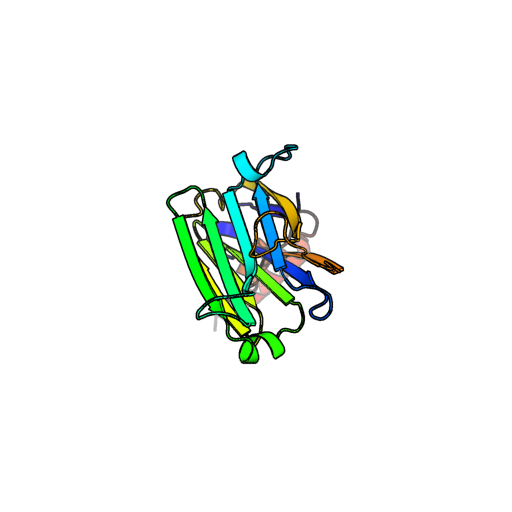 . LEU A 1 182 ? -7.770 -1.715 39.360 1.00 52.72 182 LEU A N 1
ATOM 1419 C CA . LEU A 1 182 ? -8.344 -0.960 40.492 1.00 52.72 182 LEU A CA 1
ATOM 1420 C C . LEU A 1 182 ? -7.467 -0.988 41.754 1.00 52.72 182 LEU A C 1
ATOM 1422 O O . LEU A 1 182 ? -7.629 -0.143 42.632 1.00 52.72 182 LEU A O 1
ATOM 1426 N N . SER A 1 183 ? -6.563 -1.962 41.858 1.00 52.31 183 SER A N 1
ATOM 1427 C CA . SER A 1 183 ? -5.673 -2.123 43.010 1.00 52.31 183 SER A CA 1
ATOM 1428 C C . SER A 1 183 ? -4.430 -1.228 42.921 1.00 52.31 183 SER A C 1
ATOM 1430 O O . SER A 1 183 ? -3.872 -0.867 43.955 1.00 52.31 183 SER A O 1
ATOM 1432 N N . GLU A 1 184 ? -4.009 -0.857 41.707 1.00 50.81 184 GLU A N 1
ATOM 1433 C CA . GLU A 1 184 ? -2.833 -0.006 41.468 1.00 50.81 184 GLU A CA 1
ATOM 1434 C C . GLU A 1 184 ? -3.145 1.496 41.604 1.00 50.81 184 GLU A C 1
ATOM 1436 O O . GLU A 1 184 ? -2.286 2.246 42.052 1.00 50.81 184 GLU A O 1
ATOM 1441 N N . ASP A 1 185 ? -4.381 1.932 41.331 1.00 45.38 185 ASP A N 1
ATOM 1442 C CA . ASP A 1 185 ? -4.808 3.342 41.455 1.00 45.38 185 ASP A CA 1
ATOM 1443 C C . ASP A 1 185 ? -5.117 3.788 42.909 1.00 45.38 185 ASP A C 1
ATOM 1445 O O . ASP A 1 185 ? -5.494 4.938 43.148 1.00 45.38 185 ASP A O 1
ATOM 1449 N N . ILE A 1 186 ? -4.989 2.889 43.896 1.00 49.12 186 ILE A N 1
ATOM 1450 C CA . ILE A 1 186 ? -5.281 3.152 45.323 1.00 49.12 186 ILE A CA 1
ATOM 1451 C C . ILE A 1 186 ? -3.991 3.279 46.175 1.00 49.12 186 ILE A C 1
ATOM 1453 O O . ILE A 1 186 ? -4.070 3.458 47.393 1.00 49.12 186 ILE A O 1
ATOM 1457 N N . GLN A 1 187 ? -2.796 3.255 45.571 1.00 40.41 187 GLN A N 1
ATOM 1458 C CA . GLN A 1 187 ? -1.516 3.525 46.258 1.00 40.41 187 GLN A CA 1
ATOM 1459 C C . GLN A 1 187 ? -0.904 4.871 45.869 1.00 40.41 187 GLN A C 1
ATOM 1461 O O . GLN A 1 187 ? -0.297 5.494 46.772 1.00 40.41 187 GLN A O 1
#

Mean predicted aligned error: 8.06 Å